Protein AF-A0A956LJV9-F1 (afdb_monomer_lite)

Sequence (371 aa):
DGGLRGQRRGVKTRIITRSARDGRRRSVRDGMLFSHQVVEAGTQFVGSIRELPEGSGTRLSEGLAAPLSFGRGRSNGWGRAEVRVESLPTPPSVVARGDVFEAALATFLQRVGLSQRLRFDRVVALTVLSPLLPEPAGTGDSENADVETIINALGGEARLITKVRRFGVESAWDQRHGVLDRQQSVVGGSVYVFELARPWRDCEAQLVAIERTGIGVGRCRGHGRALFFDTAFTRLEAEEMTKKRDGEQTQRLVVAAERVMNRAFGNGDPPLNRGKLSKSQMSQLIGVCQEATCHEEIVNYLRYQAGRNDPAWTLPMSEAVYSEIEGIFKKEEVGRDDHEARLDRWRRYATFLTRAFTYHDAVRRDSERRR

Radius of gyration: 31.68 Å; chains: 1; bounding box: 75×53×92 Å

Secondary structure (DSSP, 8-state):
---SS---PPPPEEEEEEEEE-TTTSSEEEEEEEEEEEEPTT--------SPPTTHHHHHHHHHHS-EE-SS-GGGTTTEE-----PPPPPPPHHHHHHHHHHHHHHHHHHTT-TTS--GGGEEEEEESS-BBPPPPTTS-GGGHHHHHHHHHTTS-EEEEEEE--EEEEEEEETTTTEEEEEEEEPTT-EEEEEESS-GGGGHHHHHHHHHH-SSBTGGGTTT-EEES-HHHHHHHHHHHHHHHHHHHHHHHHHHHHHHHHHHTT-SSSPP--TT--HHHHHHHHHHHHH-SSHHHHHHHHHHHHTSSS-SS-HHHHHHHHHHHHHHHHHTT--TT-HHHHHHHHHHHHHHHHHHHHHHHHHHHHHHH--

pLDDT: mean 89.9, std 10.29, range [33.03, 98.31]

Structure (mmCIF, N/CA/C/O backbone):
data_AF-A0A956LJV9-F1
#
_entry.id   AF-A0A956LJV9-F1
#
loop_
_atom_site.group_PDB
_atom_site.id
_atom_site.type_symbol
_atom_site.label_atom_id
_atom_site.label_alt_id
_atom_site.label_comp_id
_atom_site.label_asym_id
_atom_site.label_entity_id
_atom_site.label_seq_id
_atom_site.pdbx_PDB_ins_code
_atom_site.Cartn_x
_atom_site.Cartn_y
_atom_site.Cartn_z
_atom_site.occupancy
_atom_site.B_iso_or_equiv
_atom_site.auth_seq_id
_atom_site.auth_comp_id
_atom_site.auth_asym_id
_atom_site.auth_atom_id
_atom_site.pdbx_PDB_model_num
ATOM 1 N N . ASP A 1 1 ? 6.636 -11.501 3.173 1.00 33.03 1 ASP A N 1
ATOM 2 C CA . ASP A 1 1 ? 5.851 -11.683 1.931 1.00 33.03 1 ASP A CA 1
ATOM 3 C C . ASP A 1 1 ? 5.658 -10.381 1.169 1.00 33.03 1 ASP A C 1
ATOM 5 O O . ASP A 1 1 ? 4.595 -9.768 1.196 1.00 33.03 1 ASP A O 1
ATOM 9 N N . GLY A 1 2 ? 6.725 -9.918 0.513 1.00 38.00 2 GLY A N 1
ATOM 10 C CA . GLY A 1 2 ? 6.662 -8.771 -0.388 1.00 38.00 2 GLY A CA 1
ATOM 11 C C . GLY A 1 2 ? 6.150 -9.229 -1.747 1.00 38.00 2 GLY A C 1
ATOM 12 O O . GLY A 1 2 ? 6.905 -9.820 -2.511 1.00 38.00 2 GLY A O 1
ATOM 13 N N . GLY A 1 3 ? 4.871 -8.989 -2.040 1.00 46.59 3 GLY A N 1
ATOM 14 C CA . GLY A 1 3 ? 4.356 -9.133 -3.402 1.00 46.59 3 GLY A CA 1
ATOM 15 C C . GLY A 1 3 ? 5.087 -8.201 -4.379 1.00 46.59 3 GLY A C 1
ATOM 16 O O . GLY A 1 3 ? 5.906 -7.377 -3.977 1.00 46.59 3 GLY A O 1
ATOM 17 N N . LEU A 1 4 ? 4.750 -8.278 -5.672 1.00 49.19 4 LEU A N 1
ATOM 18 C CA . LEU A 1 4 ? 5.333 -7.451 -6.751 1.00 49.19 4 LEU A CA 1
ATOM 19 C C . LEU A 1 4 ? 5.340 -5.936 -6.462 1.00 49.19 4 LEU A C 1
ATOM 21 O O . LEU A 1 4 ? 6.118 -5.190 -7.051 1.00 49.19 4 LEU A O 1
ATOM 25 N N . ARG A 1 5 ? 4.503 -5.484 -5.525 1.00 55.84 5 ARG A N 1
ATOM 26 C CA . ARG A 1 5 ? 4.628 -4.196 -4.848 1.00 55.84 5 ARG A CA 1
ATOM 27 C C . ARG A 1 5 ? 5.345 -4.407 -3.515 1.00 55.84 5 ARG A C 1
ATOM 29 O O . ARG A 1 5 ? 4.698 -4.616 -2.489 1.00 55.84 5 ARG A O 1
ATOM 36 N N . GLY A 1 6 ? 6.676 -4.348 -3.521 1.00 51.91 6 GLY A N 1
ATOM 37 C CA . GLY A 1 6 ? 7.433 -4.199 -2.277 1.00 51.91 6 G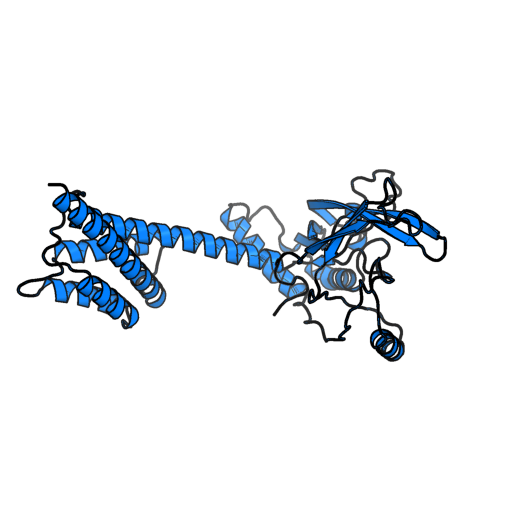LY A CA 1
ATOM 38 C C . GLY A 1 6 ? 6.876 -3.022 -1.463 1.00 51.91 6 GLY A C 1
ATOM 39 O O . GLY A 1 6 ? 6.290 -2.098 -2.036 1.00 51.91 6 GLY A O 1
ATOM 40 N N . GLN A 1 7 ? 7.017 -3.062 -0.131 1.00 51.22 7 GLN A N 1
ATOM 41 C CA . GLN A 1 7 ? 6.640 -1.947 0.749 1.00 51.22 7 GLN A CA 1
ATOM 42 C C . GLN A 1 7 ? 7.055 -0.617 0.105 1.00 51.22 7 GLN A C 1
ATOM 44 O O . GLN A 1 7 ? 8.182 -0.521 -0.381 1.00 51.22 7 GLN A O 1
ATOM 49 N N . ARG A 1 8 ? 6.169 0.393 0.115 1.00 53.75 8 ARG A N 1
ATOM 50 C CA . ARG A 1 8 ? 6.401 1.769 -0.380 1.00 53.75 8 ARG A CA 1
ATOM 51 C C . ARG A 1 8 ? 7.503 2.505 0.413 1.00 53.75 8 ARG A C 1
ATOM 53 O O . ARG A 1 8 ? 7.331 3.647 0.826 1.00 53.75 8 ARG A O 1
ATOM 60 N N . ARG A 1 9 ? 8.636 1.866 0.687 1.00 60.00 9 ARG A N 1
ATOM 61 C CA . ARG A 1 9 ? 9.850 2.541 1.119 1.00 60.00 9 ARG A CA 1
ATOM 62 C C . ARG A 1 9 ? 10.377 3.259 -0.112 1.00 60.00 9 ARG A C 1
ATOM 64 O O . ARG A 1 9 ? 10.590 2.628 -1.145 1.00 60.00 9 ARG A O 1
ATOM 71 N N . GLY A 1 10 ? 10.522 4.578 -0.016 1.00 73.38 10 GLY A N 1
ATOM 72 C CA . GLY A 1 10 ? 11.127 5.362 -1.085 1.00 73.38 10 GLY A CA 1
ATOM 73 C C . GLY A 1 10 ? 12.445 4.720 -1.517 1.00 73.38 10 GLY A C 1
ATOM 74 O O . GLY A 1 10 ? 13.227 4.272 -0.673 1.00 73.38 10 GLY A O 1
ATOM 75 N N . VAL A 1 11 ? 12.669 4.637 -2.828 1.00 86.31 11 VAL A N 1
ATOM 76 C CA . VAL A 1 11 ? 13.951 4.182 -3.366 1.00 86.31 11 VAL A CA 1
ATOM 77 C C . VAL A 1 11 ? 15.012 5.155 -2.872 1.00 86.31 11 VAL A C 1
ATOM 79 O O . VAL A 1 11 ? 14.903 6.359 -3.108 1.00 86.31 11 VAL A O 1
ATOM 82 N N . LYS A 1 12 ? 16.015 4.652 -2.150 1.00 90.50 12 LYS A N 1
ATOM 83 C CA . LYS A 1 12 ? 17.089 5.506 -1.651 1.00 90.50 12 LYS A CA 1
ATOM 84 C C . LYS A 1 12 ? 17.879 6.050 -2.831 1.00 90.50 12 LYS A C 1
ATOM 86 O O . LYS A 1 12 ? 18.310 5.301 -3.709 1.00 90.50 12 LYS A O 1
ATOM 91 N N . THR A 1 13 ? 18.071 7.362 -2.841 1.00 94.00 13 THR A N 1
ATOM 92 C CA . THR A 1 13 ? 18.834 8.050 -3.879 1.00 94.00 13 THR A CA 1
ATOM 93 C C . THR A 1 13 ? 19.829 9.012 -3.263 1.00 94.00 13 THR A C 1
ATOM 95 O O . THR A 1 13 ? 19.542 9.603 -2.225 1.00 94.00 13 THR A O 1
ATOM 98 N N . ARG A 1 14 ? 20.934 9.254 -3.965 1.00 94.38 14 ARG A N 1
ATOM 99 C CA . ARG A 1 14 ? 21.912 10.294 -3.628 1.00 94.38 14 ARG A CA 1
ATOM 100 C C . ARG A 1 14 ? 22.233 11.149 -4.845 1.00 94.38 14 ARG A C 1
ATOM 102 O O . ARG A 1 14 ? 22.164 10.669 -5.976 1.00 94.38 14 ARG A O 1
ATOM 109 N N . ILE A 1 15 ? 22.620 12.399 -4.618 1.00 96.19 15 ILE A N 1
ATOM 110 C CA . ILE A 1 15 ? 23.081 13.296 -5.681 1.00 96.19 15 ILE A CA 1
ATOM 111 C C . ILE A 1 15 ? 24.603 13.193 -5.781 1.00 96.19 15 ILE A C 1
ATOM 113 O O . ILE A 1 15 ? 25.308 13.290 -4.780 1.00 96.19 15 ILE A O 1
ATOM 117 N N . ILE A 1 16 ? 25.109 12.992 -6.995 1.00 93.94 16 ILE A N 1
ATOM 118 C CA . ILE A 1 16 ? 26.536 13.025 -7.306 1.00 93.94 16 ILE A CA 1
ATOM 119 C C . ILE A 1 16 ? 26.784 14.182 -8.266 1.00 93.94 16 ILE A C 1
ATOM 121 O O . ILE A 1 16 ? 26.324 14.150 -9.409 1.00 93.94 16 ILE A O 1
ATOM 125 N N . THR A 1 17 ? 27.560 15.160 -7.810 1.00 95.06 17 THR A N 1
ATOM 126 C CA . THR A 1 17 ? 28.011 16.294 -8.621 1.00 95.06 17 THR A CA 1
ATOM 127 C C . THR A 1 17 ? 29.405 16.020 -9.168 1.00 95.06 17 THR A C 1
ATOM 129 O O . THR A 1 17 ? 30.286 15.541 -8.452 1.00 95.06 17 THR A O 1
ATOM 132 N N . ARG A 1 18 ? 29.611 16.294 -10.454 1.00 91.88 18 ARG A N 1
ATOM 133 C CA . ARG A 1 18 ? 30.862 16.041 -11.173 1.00 91.88 18 ARG A CA 1
ATOM 134 C C . ARG A 1 18 ? 31.246 17.245 -12.004 1.00 91.88 18 ARG A C 1
ATOM 136 O O . ARG A 1 18 ? 30.378 17.905 -12.567 1.00 91.88 18 ARG A O 1
ATOM 143 N N . SER A 1 19 ? 32.547 17.471 -12.133 1.00 94.12 19 SER A N 1
ATOM 144 C CA . SER A 1 19 ? 33.099 18.487 -13.018 1.00 94.12 19 SER A CA 1
ATOM 145 C C . SER A 1 19 ? 34.125 17.899 -13.981 1.00 94.12 19 SER A C 1
ATOM 147 O O . SER A 1 19 ? 34.860 16.972 -13.630 1.00 94.12 19 SER A O 1
ATOM 149 N N . ALA A 1 20 ? 34.184 18.424 -15.207 1.00 93.75 20 ALA A N 1
ATOM 150 C CA . ALA A 1 20 ? 35.265 18.092 -16.131 1.00 93.75 20 ALA A CA 1
ATOM 151 C C . ALA A 1 20 ? 36.454 19.027 -15.886 1.00 93.75 20 ALA A C 1
ATOM 153 O O . ALA A 1 20 ? 36.313 20.250 -15.929 1.00 93.75 20 ALA A O 1
ATOM 154 N N . ARG A 1 21 ? 37.637 18.459 -15.644 1.00 94.44 21 ARG A N 1
ATOM 155 C CA . ARG A 1 21 ? 38.873 19.229 -15.465 1.00 94.44 21 ARG A CA 1
ATOM 156 C C . ARG A 1 21 ? 39.581 19.461 -16.795 1.00 94.44 21 ARG A C 1
ATOM 158 O O . ARG A 1 21 ? 39.672 18.568 -17.635 1.00 94.44 21 ARG A O 1
ATOM 165 N N . ASP A 1 22 ? 40.121 20.658 -16.968 1.00 94.62 22 ASP A N 1
ATOM 166 C CA . ASP A 1 22 ? 41.110 20.946 -17.995 1.00 94.62 22 ASP A CA 1
ATOM 167 C C . ASP A 1 22 ? 42.479 20.450 -17.513 1.00 94.62 22 ASP A C 1
ATOM 169 O O . ASP A 1 22 ? 43.067 21.003 -16.583 1.00 94.62 22 ASP A O 1
ATOM 173 N N . GLY A 1 23 ? 42.992 19.394 -18.150 1.00 92.38 23 GLY A N 1
ATOM 174 C CA . GLY A 1 23 ? 44.288 18.810 -17.807 1.00 92.38 23 GLY A CA 1
ATOM 175 C C . GLY A 1 23 ? 45.468 19.775 -17.968 1.00 92.38 23 GLY A C 1
ATOM 176 O O . GLY A 1 23 ? 46.456 19.626 -17.255 1.00 92.38 23 GLY A O 1
ATOM 177 N N . ARG A 1 24 ? 45.364 20.785 -18.847 1.00 94.31 24 ARG A N 1
ATOM 178 C CA . ARG A 1 24 ? 46.419 21.792 -19.045 1.00 94.31 24 ARG A CA 1
ATOM 179 C C . ARG A 1 24 ? 46.355 22.889 -17.989 1.00 94.31 24 ARG A C 1
ATOM 181 O O . ARG A 1 24 ? 47.378 23.251 -17.421 1.00 94.31 24 ARG A O 1
ATOM 188 N N . ARG A 1 25 ? 45.155 23.407 -17.712 1.00 93.00 25 ARG A N 1
ATOM 189 C CA . ARG A 1 25 ? 44.951 24.543 -16.791 1.00 93.00 25 ARG A CA 1
ATOM 190 C C . ARG A 1 25 ? 44.780 24.135 -15.326 1.00 93.00 25 ARG A C 1
ATOM 192 O O . ARG A 1 25 ? 44.744 25.000 -14.460 1.00 93.00 25 ARG A O 1
ATOM 199 N N . ARG A 1 26 ? 44.639 22.831 -15.044 1.00 91.50 26 ARG A N 1
ATOM 200 C CA . ARG A 1 26 ? 44.288 22.268 -13.723 1.00 91.50 26 ARG A CA 1
ATOM 201 C C . ARG A 1 26 ? 43.022 22.886 -13.099 1.00 91.50 26 ARG A C 1
ATOM 203 O O . ARG A 1 26 ? 42.799 22.751 -11.899 1.00 91.50 26 ARG A O 1
ATOM 210 N N . SER A 1 27 ? 42.168 23.511 -13.907 1.00 94.06 27 SER A N 1
ATOM 211 C CA . SER A 1 27 ? 40.910 24.139 -13.500 1.00 94.06 27 SER A CA 1
ATOM 212 C C . SER A 1 27 ? 39.702 23.336 -13.991 1.00 94.06 27 SER A C 1
ATOM 214 O O . SER A 1 27 ? 39.828 22.412 -14.798 1.00 94.06 27 SER A O 1
ATOM 216 N N . VAL A 1 28 ? 38.512 23.654 -13.481 1.00 93.19 28 VAL A N 1
ATOM 217 C CA . VAL A 1 28 ? 37.253 23.132 -14.031 1.00 93.19 28 VAL A CA 1
ATOM 218 C C . VAL A 1 28 ? 36.974 23.832 -15.362 1.00 93.19 28 VAL A C 1
ATOM 220 O O . VAL A 1 28 ? 37.160 25.043 -15.473 1.00 93.19 28 VAL A O 1
ATOM 223 N N . ARG A 1 29 ? 36.561 23.071 -16.379 1.00 93.88 29 ARG A N 1
ATOM 224 C CA . ARG A 1 29 ? 36.116 23.633 -17.658 1.00 93.88 29 ARG A CA 1
ATOM 225 C C . ARG A 1 29 ? 34.804 24.382 -17.459 1.00 93.88 29 ARG A C 1
ATOM 227 O O . ARG A 1 29 ? 33.915 23.893 -16.763 1.00 93.88 29 ARG A O 1
ATOM 234 N N . ASP A 1 30 ? 34.689 25.532 -18.106 1.00 94.12 30 ASP A N 1
ATOM 235 C CA . ASP A 1 30 ? 33.470 26.328 -18.046 1.00 94.12 30 ASP A CA 1
ATOM 236 C C . ASP A 1 30 ? 32.261 25.541 -18.586 1.00 94.12 30 ASP A C 1
ATOM 238 O O . ASP A 1 30 ? 32.395 24.740 -19.515 1.00 94.12 30 ASP A O 1
ATOM 242 N N . GLY A 1 31 ? 31.107 25.694 -17.935 1.00 93.44 31 GLY A N 1
ATOM 243 C CA . GLY A 1 31 ? 29.872 24.962 -18.247 1.00 93.44 31 GLY A CA 1
ATOM 244 C C . GLY A 1 31 ? 29.898 23.441 -18.011 1.00 93.44 31 GLY A C 1
ATOM 245 O O . GLY A 1 31 ? 28.911 22.767 -18.292 1.00 93.44 31 GLY A O 1
ATOM 246 N N . MET A 1 32 ? 30.990 22.868 -17.490 1.00 95.62 32 MET A N 1
ATOM 247 C CA . MET A 1 32 ? 31.147 21.413 -17.337 1.00 95.62 32 MET A CA 1
ATOM 248 C C . MET A 1 32 ? 30.934 20.947 -15.894 1.00 95.62 32 MET A C 1
ATOM 250 O O . MET A 1 32 ? 31.763 20.212 -15.351 1.00 95.62 32 MET A O 1
ATOM 254 N N . LEU A 1 33 ? 29.832 21.378 -15.277 1.00 95.19 33 LEU A N 1
ATOM 255 C CA . LEU A 1 33 ? 29.364 20.921 -13.968 1.00 95.19 33 LEU A CA 1
ATOM 256 C C . LEU A 1 33 ? 28.025 20.197 -14.139 1.00 95.19 33 LEU A C 1
ATOM 258 O O . LEU A 1 33 ? 27.068 20.770 -14.651 1.00 95.19 33 LEU A O 1
ATOM 262 N N . PHE A 1 34 ? 27.947 18.945 -13.692 1.00 93.62 34 PHE A N 1
ATOM 263 C CA . PHE A 1 34 ? 26.763 18.103 -13.860 1.00 93.62 34 PHE A CA 1
ATOM 264 C C . PHE A 1 34 ? 26.393 17.432 -12.544 1.00 93.62 34 PHE A C 1
ATOM 266 O O . PHE A 1 34 ? 27.264 16.924 -11.836 1.00 93.62 34 PHE A O 1
ATOM 273 N N . SER A 1 35 ? 25.098 17.370 -12.254 1.00 94.50 35 SER A N 1
ATOM 274 C CA . SER A 1 35 ? 24.557 16.662 -11.095 1.00 94.50 35 SER A CA 1
ATOM 275 C C . SER A 1 35 ? 23.687 15.505 -11.562 1.00 94.50 35 SER A C 1
ATOM 277 O O . SER A 1 35 ? 22.832 15.666 -12.430 1.00 94.50 35 SER A O 1
ATOM 279 N N . HIS A 1 36 ? 23.893 14.332 -10.971 1.00 93.50 36 HIS A N 1
ATOM 280 C CA . HIS A 1 36 ? 23.090 13.143 -11.230 1.00 93.50 36 HIS A CA 1
ATOM 281 C C . HIS A 1 36 ? 22.460 12.655 -9.931 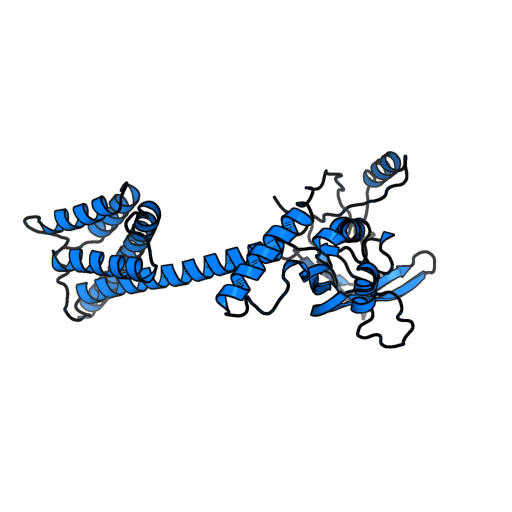1.00 93.50 36 HIS A C 1
ATOM 283 O O . HIS A 1 36 ? 23.173 12.420 -8.958 1.00 93.50 36 HIS A O 1
ATOM 289 N N . GLN A 1 37 ? 21.147 12.441 -9.927 1.00 93.56 37 GLN A N 1
ATOM 290 C CA . GLN A 1 37 ? 20.498 11.656 -8.883 1.00 93.56 37 GLN A CA 1
ATOM 291 C C . GLN A 1 37 ? 20.647 10.175 -9.239 1.00 93.56 37 GLN A C 1
ATOM 293 O O . GLN A 1 37 ? 20.213 9.740 -10.305 1.00 93.56 37 GLN A O 1
ATOM 298 N N . VAL A 1 38 ? 21.301 9.407 -8.372 1.00 94.00 38 VAL A N 1
ATOM 299 C CA . VAL A 1 38 ? 21.546 7.976 -8.575 1.00 94.00 38 VAL A CA 1
ATOM 300 C C . VAL A 1 38 ? 20.837 7.165 -7.502 1.00 94.00 38 VAL A C 1
ATOM 302 O O . VAL A 1 38 ? 20.774 7.579 -6.345 1.00 94.00 38 VAL A O 1
ATOM 305 N N . VAL A 1 39 ? 20.328 5.997 -7.886 1.00 93.38 39 VAL A N 1
ATOM 306 C CA . VAL A 1 39 ? 19.817 4.996 -6.944 1.00 93.38 39 VAL A CA 1
ATOM 307 C C . VAL A 1 39 ? 20.984 4.431 -6.133 1.00 93.38 39 VAL A C 1
ATOM 309 O O . VAL A 1 39 ? 22.052 4.152 -6.684 1.00 93.38 39 VAL A O 1
ATOM 312 N N . GLU A 1 40 ? 20.803 4.298 -4.821 1.00 92.88 40 GLU A N 1
ATOM 313 C CA . GLU A 1 40 ? 21.840 3.772 -3.934 1.00 92.88 40 GLU A CA 1
ATOM 314 C C . GLU A 1 40 ? 22.041 2.260 -4.092 1.00 92.88 40 GLU A C 1
ATOM 316 O O . GLU A 1 40 ? 21.114 1.504 -4.401 1.00 92.88 40 GLU A O 1
ATOM 321 N N . ALA A 1 41 ? 23.278 1.818 -3.845 1.00 91.50 41 ALA A N 1
ATOM 322 C CA . ALA A 1 41 ? 23.628 0.404 -3.812 1.00 91.50 41 ALA A CA 1
ATOM 323 C C . ALA A 1 41 ? 22.816 -0.343 -2.740 1.00 91.50 41 ALA A C 1
ATOM 325 O O . ALA A 1 41 ? 22.450 0.222 -1.711 1.00 91.50 41 ALA A O 1
ATOM 326 N N . GLY A 1 42 ? 22.528 -1.620 -2.996 1.00 90.31 42 GLY A N 1
ATOM 327 C CA . GLY A 1 42 ? 21.656 -2.435 -2.144 1.00 90.31 42 GLY A CA 1
ATOM 328 C C . GLY A 1 42 ? 20.160 -2.257 -2.421 1.00 90.31 42 GLY A C 1
ATOM 329 O O . GLY A 1 42 ? 19.353 -2.988 -1.854 1.00 90.31 42 GLY A O 1
ATOM 330 N N . THR A 1 43 ? 19.770 -1.339 -3.314 1.00 90.94 43 THR A N 1
ATOM 331 C CA . THR A 1 43 ? 18.391 -1.288 -3.816 1.00 90.94 43 THR A CA 1
ATOM 332 C C . THR A 1 43 ? 18.102 -2.535 -4.646 1.00 90.94 43 THR A C 1
ATOM 334 O O . THR A 1 43 ? 18.803 -2.816 -5.617 1.00 90.94 43 THR A O 1
ATOM 337 N N . GLN A 1 44 ? 17.052 -3.263 -4.276 1.00 89.75 44 GLN A N 1
ATOM 338 C CA . GLN A 1 44 ? 16.596 -4.447 -4.994 1.00 89.75 44 GLN A CA 1
ATOM 339 C C . GLN A 1 44 ? 15.503 -4.075 -5.996 1.00 89.75 44 GLN A C 1
ATOM 341 O O . GLN A 1 44 ? 14.571 -3.338 -5.672 1.00 89.75 44 GLN A O 1
ATOM 346 N N . PHE A 1 45 ? 15.613 -4.619 -7.205 1.00 87.62 45 PHE A N 1
ATOM 347 C CA . PHE A 1 45 ? 14.596 -4.525 -8.246 1.00 87.62 45 PHE A CA 1
ATOM 348 C C . PHE A 1 45 ? 14.127 -5.928 -8.597 1.00 87.62 45 PHE A C 1
ATOM 350 O O . PHE A 1 45 ? 14.942 -6.836 -8.743 1.00 87.62 45 PHE A O 1
ATOM 357 N N . VAL A 1 46 ? 12.817 -6.091 -8.748 1.00 85.94 46 VAL A N 1
ATOM 358 C CA . VAL A 1 46 ? 12.204 -7.376 -9.078 1.00 85.94 46 VAL A CA 1
ATOM 359 C C . VAL A 1 46 ? 11.524 -7.256 -10.433 1.00 85.94 46 VAL A C 1
ATOM 361 O O . VAL A 1 46 ? 10.778 -6.311 -10.690 1.00 85.94 46 VAL A O 1
ATOM 364 N N . GLY A 1 47 ? 11.791 -8.222 -11.306 1.00 85.81 47 GLY A N 1
ATOM 365 C CA . GLY A 1 47 ? 11.222 -8.310 -12.643 1.00 85.81 47 GLY A CA 1
ATOM 366 C C . GLY A 1 47 ? 10.887 -9.753 -12.994 1.00 85.81 47 GLY A C 1
ATOM 367 O O . GLY A 1 47 ? 11.270 -10.684 -12.294 1.00 85.81 47 GLY A O 1
ATOM 368 N N . SER A 1 48 ? 10.151 -9.940 -14.083 1.00 86.19 48 SER A N 1
ATOM 369 C CA . SER A 1 48 ? 9.824 -11.267 -14.604 1.00 86.19 48 SER A CA 1
ATOM 370 C C . SER A 1 48 ? 9.981 -11.265 -16.111 1.00 86.19 48 SER A C 1
ATOM 372 O O . SER A 1 48 ? 9.469 -10.353 -16.763 1.00 86.19 48 SER A O 1
ATOM 374 N N . ILE A 1 49 ? 10.607 -12.304 -16.650 1.00 87.00 49 ILE A N 1
ATOM 375 C CA . ILE A 1 49 ? 10.609 -12.592 -18.082 1.00 87.00 49 ILE A CA 1
ATOM 376 C C . ILE A 1 49 ? 9.613 -13.729 -18.294 1.00 87.00 49 ILE A C 1
ATOM 378 O O . ILE A 1 49 ? 9.623 -14.713 -17.557 1.00 87.00 49 ILE A O 1
ATOM 382 N N . ARG A 1 50 ? 8.698 -13.550 -19.240 1.00 83.19 50 ARG A N 1
ATOM 383 C CA . ARG A 1 50 ? 7.608 -14.488 -19.526 1.00 83.19 50 ARG A CA 1
ATOM 384 C C . ARG A 1 50 ? 7.676 -14.895 -20.989 1.00 83.19 50 ARG A C 1
ATOM 386 O O . ARG A 1 50 ? 8.342 -14.220 -21.768 1.00 83.19 50 ARG A O 1
ATOM 393 N N . GLU A 1 51 ? 6.975 -15.975 -21.328 1.00 83.38 51 GLU A N 1
ATOM 394 C CA . GLU A 1 51 ? 6.832 -16.443 -22.716 1.00 83.38 51 GLU A CA 1
ATOM 395 C C . GLU A 1 51 ? 8.191 -16.683 -23.391 1.00 83.38 51 GLU A C 1
ATOM 397 O O . GLU A 1 51 ? 8.415 -16.328 -24.546 1.00 83.38 51 GLU A O 1
ATOM 402 N N . LEU A 1 52 ? 9.125 -17.278 -22.641 1.00 85.12 52 LEU A N 1
ATOM 403 C CA . LEU A 1 52 ? 10.409 -17.679 -23.197 1.00 85.12 52 LEU A CA 1
ATOM 404 C C . LEU A 1 52 ? 10.185 -18.757 -24.263 1.00 85.12 52 LEU A C 1
ATOM 406 O O . LEU A 1 52 ? 9.510 -19.746 -23.966 1.00 85.12 52 LEU A O 1
ATOM 410 N N . PRO A 1 53 ? 10.767 -18.607 -25.467 1.00 89.12 53 PRO A N 1
ATOM 411 C CA . PRO A 1 53 ? 10.752 -19.676 -26.449 1.00 89.12 53 PRO A CA 1
ATOM 412 C C . PRO A 1 53 ? 11.376 -20.941 -25.861 1.00 89.12 53 PRO A C 1
ATOM 414 O O . PRO A 1 53 ? 12.304 -20.869 -25.044 1.00 89.12 53 PRO A O 1
ATOM 417 N N . GLU A 1 54 ? 10.890 -22.097 -26.302 1.00 88.25 54 GLU A N 1
ATOM 418 C CA . GLU A 1 54 ? 11.401 -23.389 -25.859 1.00 88.25 54 GLU A CA 1
ATOM 419 C C . GLU A 1 54 ? 12.932 -23.461 -26.018 1.00 88.25 54 GLU A C 1
ATOM 421 O O . GLU A 1 54 ? 13.506 -22.954 -26.983 1.00 88.25 54 GLU A O 1
ATOM 426 N N . GLY A 1 55 ? 13.619 -23.996 -25.005 1.00 86.31 55 GLY A N 1
ATOM 427 C CA . GLY A 1 55 ? 15.084 -24.077 -24.979 1.00 86.31 55 GLY A CA 1
ATOM 428 C C . GLY A 1 55 ? 15.830 -22.757 -24.714 1.00 86.31 55 GLY A C 1
ATOM 429 O O . GLY A 1 55 ? 17.049 -22.775 -24.545 1.00 86.31 55 GLY A O 1
ATOM 430 N N . SER A 1 56 ? 15.147 -21.608 -24.607 1.00 90.44 56 SER A N 1
ATOM 431 C CA . SER A 1 56 ? 15.808 -20.313 -24.336 1.00 90.44 56 SER A CA 1
ATOM 432 C C . SER A 1 56 ? 16.203 -20.113 -22.869 1.00 90.44 56 SER A C 1
ATOM 434 O O . SER A 1 56 ? 17.008 -19.232 -22.569 1.00 90.44 56 SER A O 1
ATOM 436 N N . GLY A 1 57 ? 15.664 -20.926 -21.952 1.00 86.38 57 GLY A N 1
ATOM 437 C CA . GLY A 1 57 ? 15.907 -20.806 -20.510 1.00 86.38 57 GLY A CA 1
ATOM 438 C C . GLY A 1 57 ? 17.383 -20.938 -20.130 1.00 86.38 57 GLY A C 1
ATOM 439 O O . GLY A 1 57 ? 17.899 -20.092 -19.402 1.00 86.38 57 GLY A O 1
ATOM 440 N N . THR A 1 58 ? 18.084 -21.934 -20.679 1.00 86.50 58 THR A N 1
ATOM 441 C CA . THR A 1 58 ? 19.514 -22.158 -20.404 1.00 86.50 58 THR A CA 1
ATOM 442 C C . THR A 1 58 ? 20.362 -20.973 -20.859 1.00 86.50 58 THR A C 1
ATOM 444 O O . THR A 1 58 ? 21.120 -20.421 -20.067 1.00 86.50 58 THR A O 1
ATOM 447 N N . ARG A 1 59 ? 20.159 -20.499 -22.097 1.00 89.19 59 ARG A N 1
ATOM 448 C CA . ARG A 1 59 ? 20.892 -19.342 -22.643 1.00 89.19 59 ARG A CA 1
ATOM 449 C C . ARG A 1 59 ? 20.612 -18.060 -21.867 1.00 89.19 59 ARG A C 1
ATOM 451 O O . ARG A 1 59 ? 21.512 -17.252 -21.657 1.00 89.19 59 ARG A O 1
ATOM 458 N N . LEU A 1 60 ? 19.364 -17.862 -21.442 1.00 89.62 60 LEU A N 1
ATOM 459 C CA . LEU A 1 60 ? 19.016 -16.736 -20.587 1.00 89.62 60 LEU A CA 1
ATOM 460 C C . LEU A 1 60 ? 19.754 -16.830 -19.251 1.00 89.62 60 LEU A C 1
ATOM 462 O O . LEU A 1 60 ? 20.348 -15.847 -18.827 1.00 89.62 60 LEU A O 1
ATOM 466 N N . SER A 1 61 ? 19.752 -18.001 -18.615 1.00 87.62 61 SER A N 1
ATOM 467 C CA . SER A 1 61 ? 20.455 -18.224 -17.350 1.00 87.62 61 SER A CA 1
ATOM 468 C C . SER A 1 61 ? 21.954 -17.938 -17.472 1.00 87.62 61 SER A C 1
ATOM 470 O O . SER A 1 61 ? 22.513 -17.250 -16.622 1.00 87.62 61 SER A O 1
ATOM 472 N N . GLU A 1 62 ? 22.596 -18.402 -18.546 1.00 89.19 62 GLU A N 1
ATOM 473 C CA . GLU A 1 62 ? 24.005 -18.111 -18.845 1.00 89.19 62 GLU A CA 1
ATOM 474 C C . GLU A 1 62 ? 24.250 -16.606 -19.024 1.00 89.19 62 GLU A C 1
ATOM 476 O O . GLU A 1 62 ? 25.175 -16.046 -18.435 1.00 89.19 62 GLU A O 1
ATOM 481 N N . GLY A 1 63 ? 23.390 -15.922 -19.785 1.00 90.31 63 GLY A N 1
ATOM 482 C CA . GLY A 1 63 ? 23.489 -14.477 -19.997 1.00 90.31 63 GLY A CA 1
ATOM 483 C C . GLY A 1 63 ? 23.275 -13.658 -18.720 1.00 90.31 63 GLY A C 1
ATOM 484 O O . GLY A 1 63 ? 23.935 -12.638 -18.528 1.00 90.31 63 GLY A O 1
ATOM 485 N N . LEU A 1 64 ? 22.381 -14.105 -17.832 1.00 90.69 64 LEU A N 1
ATOM 486 C CA . LEU A 1 64 ? 22.120 -13.456 -16.544 1.00 90.69 64 LEU A CA 1
ATOM 487 C C . LEU A 1 64 ? 23.236 -13.692 -15.515 1.00 90.69 64 LEU A C 1
ATOM 489 O O . LEU A 1 64 ? 23.383 -12.876 -14.608 1.00 90.69 64 LEU A O 1
ATOM 493 N N . ALA A 1 65 ? 24.033 -14.753 -15.665 1.00 89.06 65 ALA A N 1
ATOM 494 C CA . ALA A 1 65 ? 25.203 -15.015 -14.825 1.00 89.06 65 ALA A CA 1
ATOM 495 C C . ALA A 1 65 ? 26.417 -14.129 -15.176 1.00 89.06 65 ALA A C 1
ATOM 497 O O . ALA A 1 65 ? 27.352 -14.012 -14.382 1.00 89.06 65 ALA A O 1
ATOM 498 N N . ALA A 1 66 ? 26.421 -13.494 -16.352 1.00 89.25 66 ALA A N 1
ATOM 499 C CA . ALA A 1 66 ? 27.484 -12.579 -16.750 1.00 89.25 66 ALA A CA 1
ATOM 500 C C . ALA A 1 66 ? 27.438 -11.257 -15.949 1.00 89.25 66 ALA A C 1
ATOM 502 O O . ALA A 1 66 ? 26.379 -10.851 -15.468 1.00 89.25 66 ALA A O 1
ATOM 503 N N . PRO A 1 67 ? 28.557 -10.512 -15.837 1.00 87.81 67 PRO A N 1
ATOM 504 C CA . PRO A 1 67 ? 28.553 -9.180 -15.235 1.00 87.81 67 PRO A CA 1
ATOM 505 C C . PRO A 1 67 ? 27.679 -8.193 -16.029 1.00 87.81 67 PRO A C 1
ATOM 507 O O . PRO A 1 67 ? 28.111 -7.603 -17.021 1.00 87.81 67 PRO A O 1
ATOM 510 N N . LEU A 1 68 ? 26.440 -7.984 -15.581 1.00 89.62 68 LEU A N 1
ATOM 511 C CA . LEU A 1 68 ? 25.498 -7.065 -16.214 1.00 89.62 68 LEU A CA 1
ATOM 512 C C . LEU A 1 68 ? 25.622 -5.644 -15.648 1.00 89.62 68 LEU A C 1
ATOM 514 O O . LEU A 1 68 ? 25.952 -5.413 -14.483 1.00 89.62 68 LEU A O 1
ATOM 518 N N . SER A 1 69 ? 25.372 -4.657 -16.509 1.00 90.44 69 SER A N 1
ATOM 519 C CA . SER A 1 69 ? 25.338 -3.240 -16.139 1.00 90.44 69 SER A CA 1
ATOM 520 C C . SER A 1 69 ? 24.098 -2.564 -16.716 1.00 90.44 69 SER A C 1
ATOM 522 O O . SER A 1 69 ? 23.905 -2.517 -17.933 1.00 90.44 69 SER A O 1
ATOM 524 N N . PHE A 1 70 ? 23.279 -1.991 -15.843 1.00 90.12 70 PHE A N 1
ATOM 525 C CA . PHE A 1 70 ? 21.999 -1.373 -16.170 1.00 90.12 70 PHE A CA 1
ATOM 526 C C . PHE A 1 70 ? 22.100 0.159 -16.172 1.00 90.12 70 PHE A C 1
ATOM 528 O O . PHE A 1 70 ? 22.840 0.756 -15.396 1.00 90.12 70 PHE A O 1
ATOM 535 N N . GLY A 1 71 ? 21.351 0.822 -17.053 1.00 89.81 71 GLY A N 1
ATOM 536 C CA . GLY A 1 71 ? 21.327 2.287 -17.119 1.00 89.81 71 GLY A CA 1
ATOM 537 C C . GLY A 1 71 ? 22.605 2.938 -17.679 1.00 89.81 71 GLY A C 1
ATOM 538 O O . GLY A 1 71 ? 23.355 2.335 -18.455 1.00 89.81 71 GLY A O 1
ATOM 539 N N . ARG A 1 72 ? 22.803 4.219 -17.327 1.00 87.31 72 ARG A N 1
ATOM 540 C CA . ARG A 1 72 ? 23.866 5.112 -17.835 1.00 87.31 72 ARG A CA 1
ATOM 541 C C . ARG A 1 72 ? 25.055 5.212 -16.868 1.00 87.31 72 ARG A C 1
ATOM 543 O O . ARG A 1 72 ? 24.950 4.875 -15.696 1.00 87.31 72 ARG A O 1
ATOM 550 N N . GLY A 1 73 ? 26.186 5.734 -17.357 1.00 85.88 73 GLY A N 1
ATOM 551 C CA . GLY A 1 73 ? 27.372 6.003 -16.529 1.00 85.88 73 GLY A CA 1
ATOM 552 C C . GLY A 1 73 ? 28.253 4.780 -16.254 1.00 85.88 73 GLY A C 1
ATOM 553 O O . GLY A 1 73 ? 29.021 4.789 -15.295 1.00 85.88 73 GLY A O 1
ATOM 554 N N . ARG A 1 74 ? 28.173 3.746 -17.102 1.00 86.62 74 ARG A N 1
ATOM 555 C CA . ARG A 1 74 ? 28.889 2.465 -16.944 1.00 86.62 74 ARG A CA 1
ATOM 556 C C . ARG A 1 74 ? 30.410 2.614 -16.852 1.00 86.62 74 ARG A C 1
ATOM 558 O O . ARG A 1 74 ? 31.044 1.905 -16.079 1.00 86.62 74 ARG A O 1
ATOM 565 N N . SER A 1 75 ? 30.988 3.581 -17.569 1.00 85.88 75 SER A N 1
ATOM 566 C CA . SER A 1 75 ? 32.421 3.915 -17.493 1.00 85.88 75 SER A CA 1
ATOM 567 C C . SER A 1 75 ? 32.868 4.368 -16.100 1.00 85.88 75 SER A C 1
ATOM 569 O O . SER A 1 75 ? 34.048 4.310 -15.781 1.00 85.88 75 SER A O 1
ATOM 571 N N . ASN A 1 76 ? 31.925 4.773 -15.247 1.00 84.12 76 ASN A N 1
ATOM 572 C CA . ASN A 1 76 ? 32.164 5.167 -13.862 1.00 84.12 76 ASN A CA 1
ATOM 573 C C . ASN A 1 76 ? 31.832 4.054 -12.858 1.00 84.12 76 ASN A C 1
ATOM 575 O O . ASN A 1 76 ? 31.678 4.330 -11.668 1.00 84.12 76 ASN A O 1
ATOM 579 N N . GLY A 1 77 ? 31.635 2.824 -13.340 1.00 87.50 77 GLY A N 1
ATOM 580 C CA . GLY A 1 77 ? 31.237 1.677 -12.527 1.00 87.50 77 GLY A CA 1
ATOM 581 C C . GLY A 1 77 ? 29.773 1.688 -12.078 1.00 87.50 77 GLY A C 1
ATOM 582 O O . GLY A 1 77 ? 29.390 0.845 -11.272 1.00 87.50 77 GLY A O 1
ATOM 583 N N . TRP A 1 78 ? 28.943 2.618 -12.568 1.00 90.38 78 TRP A N 1
ATOM 584 C CA . TRP A 1 78 ? 27.517 2.653 -12.230 1.00 90.38 78 TRP A CA 1
ATOM 585 C C . TRP A 1 78 ? 26.738 1.552 -12.944 1.00 90.38 78 TRP A C 1
ATOM 587 O O . TRP A 1 78 ? 27.090 1.138 -14.049 1.00 90.38 78 TRP A O 1
ATOM 597 N N . GLY A 1 79 ? 25.648 1.116 -12.312 1.00 90.31 79 GLY A N 1
ATOM 598 C CA . GLY A 1 79 ? 24.698 0.189 -12.918 1.00 90.31 79 GLY A CA 1
ATOM 599 C C . GLY A 1 79 ? 25.055 -1.286 -12.794 1.00 90.31 79 GLY A C 1
ATOM 600 O O . GLY A 1 79 ? 24.252 -2.115 -13.211 1.00 90.31 79 GLY A O 1
ATOM 601 N N . ARG A 1 80 ? 26.219 -1.632 -12.229 1.00 92.94 80 ARG A N 1
ATOM 602 C CA . ARG A 1 80 ? 26.548 -3.027 -11.910 1.00 92.94 80 ARG A CA 1
ATOM 603 C C . ARG A 1 80 ? 25.516 -3.577 -10.933 1.00 92.94 80 ARG A C 1
ATOM 605 O O . ARG A 1 80 ? 25.256 -2.946 -9.909 1.00 92.94 80 ARG A O 1
ATOM 612 N N . ALA A 1 81 ? 24.954 -4.735 -11.248 1.00 91.62 81 ALA A N 1
ATOM 613 C CA . ALA A 1 81 ? 23.997 -5.403 -10.383 1.00 91.62 81 ALA A CA 1
ATOM 614 C C . ALA A 1 81 ? 24.271 -6.903 -10.345 1.00 91.62 81 ALA A C 1
ATOM 616 O O . ALA A 1 81 ? 24.696 -7.495 -11.336 1.00 91.62 81 ALA A O 1
ATOM 617 N N . GLU A 1 82 ? 24.009 -7.493 -9.186 1.00 91.69 82 GLU A N 1
ATOM 618 C CA . GLU A 1 82 ? 23.889 -8.936 -9.033 1.00 91.69 82 GLU A CA 1
ATOM 619 C C . GLU A 1 82 ? 22.484 -9.340 -9.482 1.00 91.69 82 GLU A C 1
ATOM 621 O O . GLU A 1 82 ? 21.498 -8.740 -9.045 1.00 91.69 82 GLU A O 1
ATOM 626 N N . VAL A 1 83 ? 22.388 -10.331 -10.367 1.00 92.00 83 VAL A N 1
ATOM 627 C CA . VAL A 1 83 ? 21.102 -10.866 -10.814 1.00 92.00 83 VAL A CA 1
ATOM 628 C C . VAL A 1 83 ? 20.888 -12.226 -10.176 1.00 92.00 83 VAL A C 1
ATOM 630 O O . VAL A 1 83 ? 21.716 -13.123 -10.307 1.00 92.00 83 VAL A O 1
ATOM 633 N N . ARG A 1 84 ? 19.749 -12.372 -9.499 1.00 89.56 84 ARG A N 1
ATOM 634 C CA . ARG A 1 84 ? 19.282 -13.640 -8.945 1.00 89.56 84 ARG A CA 1
ATOM 635 C C . ARG A 1 84 ? 18.011 -14.051 -9.662 1.00 89.56 84 ARG A C 1
ATOM 637 O O . ARG A 1 84 ? 17.115 -13.231 -9.862 1.00 89.56 84 ARG A O 1
ATOM 644 N N . VAL A 1 85 ? 17.957 -15.315 -10.062 1.00 87.19 85 VAL A N 1
ATOM 645 C CA . VAL A 1 85 ? 16.757 -15.918 -10.635 1.00 87.19 85 VAL A CA 1
ATOM 646 C C . VAL A 1 85 ? 16.031 -16.625 -9.504 1.00 87.19 85 VAL A C 1
ATOM 648 O O . VAL A 1 85 ? 16.530 -17.598 -8.948 1.00 87.19 85 VAL A O 1
ATOM 651 N N . GLU A 1 86 ? 14.864 -16.105 -9.150 1.00 85.31 86 GLU A N 1
ATOM 652 C CA . GLU A 1 86 ? 14.043 -16.622 -8.063 1.00 85.31 86 GLU A CA 1
ATOM 653 C C . GLU A 1 86 ? 12.648 -16.960 -8.588 1.00 85.31 86 GLU A C 1
ATOM 655 O O . GLU A 1 86 ? 12.144 -16.338 -9.529 1.00 85.31 86 GLU A O 1
ATOM 660 N N . SER A 1 87 ? 12.009 -17.949 -7.963 1.00 80.44 87 SER A N 1
ATOM 661 C CA . SER A 1 87 ? 10.589 -18.195 -8.198 1.00 80.44 87 SER A CA 1
ATOM 662 C C . SER A 1 87 ? 9.796 -17.063 -7.561 1.00 80.44 87 SER A C 1
ATOM 664 O O . SER A 1 87 ? 9.834 -16.874 -6.346 1.00 80.44 87 SER A O 1
ATOM 666 N N . LEU A 1 88 ? 9.083 -16.293 -8.381 1.00 76.62 88 LEU A N 1
ATOM 667 C CA . LEU A 1 88 ? 8.221 -15.244 -7.859 1.00 76.62 88 LEU A CA 1
ATOM 668 C C . LEU A 1 88 ? 7.003 -15.865 -7.170 1.00 76.62 88 LEU A C 1
ATOM 670 O O . LEU A 1 88 ? 6.431 -16.821 -7.704 1.00 76.62 88 LEU A O 1
ATOM 674 N N . PRO A 1 89 ? 6.555 -15.301 -6.034 1.00 78.12 89 PRO A N 1
ATOM 675 C CA . PRO A 1 89 ? 5.281 -15.674 -5.449 1.00 78.12 89 PRO A CA 1
ATOM 676 C C . PRO A 1 89 ? 4.186 -15.542 -6.505 1.00 78.12 89 PRO A C 1
ATOM 678 O O . PRO A 1 89 ? 4.025 -14.481 -7.119 1.00 78.12 89 PRO A O 1
ATOM 681 N N . THR A 1 90 ? 3.444 -16.624 -6.724 1.00 80.94 90 THR A N 1
ATOM 682 C CA . THR A 1 90 ? 2.283 -16.571 -7.609 1.00 80.94 90 THR A CA 1
ATOM 683 C C . THR A 1 90 ? 1.217 -15.742 -6.895 1.00 80.94 90 THR A C 1
ATOM 685 O O . THR A 1 90 ? 0.872 -16.069 -5.756 1.00 80.94 90 THR A O 1
ATOM 688 N N . PRO A 1 91 ? 0.733 -14.636 -7.489 1.00 82.94 91 PRO A N 1
ATOM 689 C CA . PRO A 1 91 ? -0.357 -13.885 -6.883 1.00 82.94 91 PRO A CA 1
ATOM 690 C C . PRO A 1 91 ? -1.596 -14.787 -6.762 1.00 82.94 91 PRO A C 1
ATOM 692 O O . PRO A 1 91 ? -1.737 -15.722 -7.556 1.00 82.94 91 PRO A O 1
ATOM 695 N N . PRO A 1 92 ? -2.520 -14.511 -5.823 1.00 91.06 92 PRO A N 1
ATOM 696 C CA . PRO A 1 92 ? -3.799 -15.212 -5.798 1.00 91.06 92 PRO A CA 1
ATOM 697 C C . PRO A 1 92 ? -4.490 -15.124 -7.165 1.00 91.06 92 PRO A C 1
ATOM 699 O O . PRO A 1 92 ? -4.294 -14.149 -7.908 1.00 91.06 92 PRO A O 1
ATOM 702 N N . SER A 1 93 ? -5.293 -16.135 -7.502 1.00 95.00 93 SER A N 1
ATOM 703 C CA . SER A 1 93 ? -6.012 -16.177 -8.779 1.00 95.00 93 SER A CA 1
ATOM 704 C C . SER A 1 93 ? -6.844 -14.908 -8.995 1.00 95.00 93 SER A C 1
ATOM 706 O O . SER A 1 93 ? -7.206 -14.210 -8.042 1.00 95.00 93 SER A O 1
ATOM 708 N N . VAL A 1 94 ? -7.137 -14.588 -10.260 1.00 95.88 94 VAL A N 1
ATOM 709 C CA . VAL A 1 94 ? -8.013 -13.452 -10.594 1.00 95.88 94 VAL A CA 1
ATOM 710 C C . VAL A 1 94 ? -9.361 -13.606 -9.886 1.00 95.88 94 VAL A C 1
ATOM 712 O O . VAL A 1 94 ? -9.847 -12.624 -9.339 1.00 95.88 94 VAL A O 1
ATOM 715 N N . VAL A 1 95 ? -9.891 -14.833 -9.796 1.00 96.81 95 VAL A N 1
ATOM 716 C CA . VAL A 1 95 ? -11.132 -15.136 -9.064 1.00 96.81 95 VAL A CA 1
ATOM 717 C C . VAL A 1 95 ? -11.016 -14.788 -7.587 1.00 96.81 95 VAL A C 1
ATOM 719 O O . VAL A 1 95 ? -11.790 -13.976 -7.100 1.00 96.81 95 VAL A O 1
ATOM 722 N N . ALA A 1 96 ? -9.998 -15.307 -6.893 1.00 94.69 96 ALA A N 1
ATOM 723 C CA . ALA A 1 96 ? -9.829 -15.057 -5.462 1.00 94.69 96 ALA A CA 1
ATOM 724 C C . ALA A 1 96 ? -9.664 -13.561 -5.150 1.00 94.69 96 ALA A C 1
ATOM 726 O O . ALA A 1 96 ? -10.188 -13.060 -4.156 1.00 94.69 96 ALA A O 1
ATOM 727 N N . ARG A 1 97 ? -8.946 -12.820 -6.004 1.00 95.00 97 ARG A N 1
ATOM 728 C CA . ARG A 1 97 ? -8.825 -11.362 -5.861 1.00 95.00 97 ARG A CA 1
ATOM 729 C C . ARG A 1 97 ? -10.134 -10.639 -6.177 1.00 95.00 97 ARG A C 1
ATOM 731 O O . ARG A 1 97 ? -10.472 -9.691 -5.472 1.00 95.00 97 ARG A O 1
ATOM 738 N N . GLY A 1 98 ? -10.854 -11.087 -7.203 1.00 95.19 98 GLY A N 1
ATOM 739 C CA . GLY A 1 98 ? -12.164 -10.570 -7.590 1.00 95.19 98 GLY A CA 1
ATOM 740 C C . GLY A 1 98 ? -13.203 -10.738 -6.489 1.00 95.19 98 GLY A C 1
ATOM 741 O O . GLY A 1 98 ? -13.879 -9.771 -6.163 1.00 95.19 98 GLY A O 1
ATOM 742 N N . ASP A 1 99 ? -13.250 -11.899 -5.833 1.00 93.62 99 ASP A N 1
ATOM 743 C CA . ASP A 1 99 ? -14.142 -12.164 -4.698 1.00 93.62 99 ASP A CA 1
ATOM 744 C C . ASP A 1 99 ? -13.869 -11.205 -3.528 1.00 93.62 99 ASP A C 1
ATOM 746 O O . ASP A 1 99 ? -14.791 -10.606 -2.971 1.00 93.62 99 ASP A O 1
ATOM 750 N N . VAL A 1 100 ? -12.590 -10.999 -3.183 1.00 91.75 100 VAL A N 1
ATOM 751 C CA . VAL A 1 100 ? -12.186 -10.044 -2.135 1.00 91.75 100 VAL A CA 1
ATOM 752 C C . VAL A 1 100 ? -12.579 -8.614 -2.508 1.00 91.75 100 VAL A C 1
ATOM 754 O O . VAL A 1 100 ? -13.063 -7.865 -1.659 1.00 91.75 100 VAL A O 1
ATOM 757 N N . PHE A 1 101 ? -12.372 -8.222 -3.767 1.00 92.19 101 PHE A N 1
ATOM 758 C CA . PHE A 1 101 ? -12.754 -6.902 -4.261 1.00 92.19 101 PHE A CA 1
ATOM 759 C C . PHE A 1 101 ? -14.273 -6.699 -4.233 1.00 92.19 101 PHE A C 1
ATOM 761 O O . PHE A 1 101 ? -14.738 -5.674 -3.741 1.00 92.19 101 PHE A O 1
ATOM 768 N N . GLU A 1 102 ? -15.043 -7.674 -4.716 1.00 91.62 102 GLU A N 1
ATOM 769 C CA . GLU A 1 102 ? -16.504 -7.636 -4.755 1.00 91.62 102 GLU A CA 1
ATOM 770 C C . GLU A 1 102 ? -17.089 -7.519 -3.342 1.00 91.62 102 GLU A C 1
ATOM 772 O O . GLU A 1 102 ? -17.910 -6.637 -3.089 1.00 91.62 102 GLU A O 1
ATOM 777 N N . ALA A 1 103 ? -16.596 -8.321 -2.392 1.00 89.31 103 ALA A N 1
ATOM 778 C CA . ALA A 1 103 ? -17.007 -8.251 -0.991 1.00 89.31 103 ALA A CA 1
ATOM 779 C C . ALA A 1 103 ? -16.678 -6.889 -0.348 1.00 89.31 103 ALA A C 1
ATOM 781 O O . ALA A 1 103 ? -17.510 -6.307 0.359 1.00 89.31 103 ALA A O 1
ATOM 782 N N . ALA A 1 104 ? -15.481 -6.350 -0.612 1.00 88.19 104 ALA A N 1
ATOM 783 C CA . ALA A 1 104 ? -15.074 -5.038 -0.113 1.00 88.19 104 ALA A CA 1
ATOM 784 C C . ALA A 1 104 ? -15.943 -3.911 -0.698 1.00 88.19 104 ALA A C 1
ATOM 786 O O . ALA A 1 104 ? -16.415 -3.040 0.038 1.00 88.19 104 ALA A O 1
ATOM 787 N N . LEU A 1 105 ? -16.208 -3.955 -2.006 1.00 87.94 105 LEU A N 1
ATOM 788 C CA . LEU A 1 105 ? -17.039 -2.978 -2.702 1.00 87.94 105 LEU A CA 1
ATOM 789 C C . LEU A 1 105 ? -18.498 -3.032 -2.225 1.00 87.94 105 LEU A C 1
ATOM 791 O O . LEU A 1 105 ? -19.095 -1.984 -1.972 1.00 87.94 105 LEU A O 1
ATOM 795 N N . ALA A 1 106 ? -19.058 -4.231 -2.047 1.00 87.81 106 ALA A N 1
ATOM 796 C CA . ALA A 1 106 ? -20.407 -4.423 -1.521 1.00 87.81 106 ALA A CA 1
ATOM 797 C C . ALA A 1 106 ? -20.541 -3.848 -0.102 1.00 87.81 106 ALA A C 1
ATOM 799 O O . ALA A 1 106 ? -21.460 -3.072 0.167 1.00 87.81 106 ALA A O 1
ATOM 800 N N . THR A 1 107 ? -19.575 -4.142 0.776 1.00 86.00 107 THR A N 1
ATOM 801 C CA . THR A 1 107 ? -19.522 -3.604 2.147 1.00 86.00 107 THR A CA 1
ATOM 802 C C . THR A 1 107 ? -19.456 -2.076 2.142 1.00 86.00 107 THR A C 1
ATOM 804 O O . THR A 1 107 ? -20.190 -1.405 2.873 1.00 86.00 107 THR A O 1
ATOM 807 N N . PHE A 1 108 ? -18.603 -1.499 1.289 1.00 85.31 108 PHE A N 1
ATOM 808 C CA . PHE A 1 108 ? -18.482 -0.051 1.151 1.00 85.31 108 PHE A CA 1
ATOM 809 C C . PHE A 1 108 ? -19.797 0.586 0.690 1.00 85.31 108 PHE A C 1
ATOM 811 O O . PHE A 1 108 ? -20.253 1.559 1.292 1.00 85.31 108 PHE A O 1
ATOM 818 N N . LEU A 1 109 ? -20.426 0.032 -0.350 1.00 85.62 109 LEU A N 1
ATOM 819 C CA . LEU A 1 109 ? -21.649 0.583 -0.931 1.00 85.62 109 LEU A CA 1
ATOM 820 C C . LEU A 1 109 ? -22.860 0.422 -0.014 1.00 85.62 109 LEU A C 1
ATOM 822 O O . LEU A 1 109 ? -23.685 1.331 0.050 1.00 85.62 109 LEU A O 1
ATOM 826 N N . GLN A 1 110 ? -22.934 -0.659 0.762 1.00 85.56 110 GLN A N 1
ATOM 827 C CA . GLN A 1 110 ? -23.916 -0.792 1.836 1.00 85.56 110 GLN A CA 1
ATOM 828 C C . GLN A 1 110 ? -23.749 0.320 2.878 1.00 85.56 110 GLN A C 1
ATOM 830 O O . GLN A 1 110 ? -24.726 0.979 3.230 1.00 85.56 110 GLN A O 1
ATOM 835 N N . ARG A 1 111 ? -22.512 0.587 3.318 1.00 85.19 111 ARG A N 1
ATOM 836 C CA . ARG A 1 111 ? -22.210 1.631 4.311 1.00 85.19 111 ARG A CA 1
ATOM 837 C C . ARG A 1 111 ? -22.617 3.034 3.852 1.00 85.19 111 ARG A C 1
ATOM 839 O O . ARG A 1 111 ? -23.013 3.842 4.684 1.00 85.19 111 ARG A O 1
ATOM 846 N N . VAL A 1 112 ? -22.521 3.331 2.555 1.00 87.25 112 VAL A N 1
ATOM 847 C CA . VAL A 1 112 ? -22.912 4.641 1.994 1.00 87.25 112 VAL A CA 1
ATOM 848 C C . VAL A 1 112 ? -24.342 4.677 1.436 1.00 87.25 112 VAL A C 1
ATOM 850 O O . VAL A 1 112 ? -24.727 5.669 0.824 1.00 87.25 112 VAL A O 1
ATOM 853 N N . GLY A 1 113 ? -25.139 3.618 1.625 1.00 87.38 113 GLY A N 1
ATOM 854 C CA . GLY A 1 113 ? -26.540 3.571 1.186 1.00 87.38 113 GLY A CA 1
ATOM 855 C C . GLY A 1 113 ? -26.741 3.445 -0.331 1.00 87.38 113 GLY A C 1
ATOM 856 O O . GLY A 1 113 ? -27.763 3.881 -0.856 1.00 87.38 113 GLY A O 1
ATOM 857 N N . LEU A 1 114 ? -25.776 2.865 -1.054 1.00 85.75 114 LEU A N 1
ATOM 858 C CA . LEU A 1 114 ? -25.775 2.734 -2.520 1.00 85.75 114 LEU A CA 1
ATOM 859 C C . LEU A 1 114 ? -25.829 1.277 -3.022 1.00 85.75 114 LEU A C 1
ATOM 861 O O . LEU A 1 114 ? -25.577 1.024 -4.200 1.00 85.75 114 LEU A O 1
ATOM 865 N N . SER A 1 115 ? -26.178 0.313 -2.167 1.00 78.81 115 SER A N 1
ATOM 866 C CA . SER A 1 115 ? -26.129 -1.128 -2.479 1.00 78.81 115 SER A CA 1
ATOM 867 C C . SER A 1 115 ? -27.019 -1.585 -3.647 1.00 78.81 115 SER A C 1
ATOM 869 O O . SER A 1 115 ? -26.767 -2.639 -4.215 1.00 78.81 115 SER A O 1
ATOM 871 N N . GLN A 1 116 ? -28.031 -0.808 -4.044 1.00 75.19 116 GLN A N 1
ATOM 872 C CA . GLN A 1 116 ? -28.976 -1.192 -5.106 1.00 75.19 116 GLN A CA 1
ATOM 873 C C . GLN A 1 116 ? -28.590 -0.711 -6.517 1.00 75.19 116 GLN A C 1
ATOM 875 O O . GLN A 1 116 ? -29.283 -1.035 -7.478 1.00 75.19 116 GLN A O 1
ATOM 880 N N . ARG A 1 117 ? -27.529 0.099 -6.672 1.00 68.56 117 ARG A N 1
ATOM 881 C CA . ARG A 1 117 ? -27.263 0.818 -7.937 1.00 68.56 117 ARG A CA 1
ATOM 882 C C . ARG A 1 117 ? -26.249 0.166 -8.873 1.00 68.56 117 ARG A C 1
ATOM 884 O O . ARG A 1 117 ? -26.193 0.561 -10.034 1.00 68.56 117 ARG A O 1
ATOM 891 N N . LEU A 1 118 ? -25.444 -0.785 -8.403 1.00 69.94 118 LEU A N 1
ATOM 892 C CA . LEU A 1 118 ? -24.356 -1.365 -9.192 1.00 69.94 118 LEU A CA 1
ATOM 893 C C . LEU A 1 118 ? -24.474 -2.883 -9.274 1.00 69.94 118 LEU A C 1
ATOM 895 O O . LEU A 1 118 ? -24.713 -3.558 -8.278 1.00 69.94 118 LEU A O 1
ATOM 899 N N . ARG A 1 119 ? -24.264 -3.411 -10.483 1.00 85.06 119 ARG A N 1
ATOM 900 C CA . ARG A 1 119 ? -24.072 -4.842 -10.726 1.00 85.06 119 ARG A CA 1
ATOM 901 C C . ARG A 1 119 ? -22.620 -5.188 -10.401 1.00 85.06 119 ARG A C 1
ATOM 903 O O . ARG A 1 119 ? -21.745 -5.068 -11.256 1.00 85.06 119 ARG A O 1
ATOM 910 N N . PHE A 1 120 ? -22.352 -5.496 -9.131 1.00 86.56 120 PHE A N 1
ATOM 911 C CA . PHE A 1 120 ? -20.990 -5.707 -8.613 1.00 86.56 120 PHE A CA 1
ATOM 912 C C . PHE A 1 120 ? -20.238 -6.808 -9.362 1.00 86.56 120 PHE A C 1
ATOM 914 O O . PHE A 1 120 ? -19.043 -6.685 -9.619 1.00 86.56 120 PHE A O 1
ATOM 921 N N . ASP A 1 121 ? -20.973 -7.831 -9.789 1.00 93.44 121 ASP A N 1
ATOM 922 C CA . ASP A 1 121 ? -20.506 -8.957 -10.589 1.00 93.44 121 ASP A CA 1
ATOM 923 C C . ASP A 1 121 ? -19.954 -8.545 -11.961 1.00 93.44 121 ASP A C 1
ATOM 925 O O . ASP A 1 121 ? -19.316 -9.359 -12.620 1.00 93.44 121 ASP A O 1
ATOM 929 N N . ARG A 1 122 ? -20.149 -7.294 -12.397 1.00 95.75 122 ARG A N 1
ATOM 930 C CA . ARG A 1 122 ? -19.655 -6.749 -13.673 1.00 95.75 122 ARG A CA 1
ATOM 931 C C . ARG A 1 122 ? -18.547 -5.716 -13.516 1.00 95.75 122 ARG A C 1
ATOM 933 O O . ARG A 1 122 ? -18.026 -5.232 -14.519 1.00 95.75 122 ARG A O 1
ATOM 940 N N . VAL A 1 123 ? -18.196 -5.337 -12.290 1.00 95.94 123 VAL A N 1
ATOM 941 C CA . VAL A 1 123 ? -17.198 -4.292 -12.047 1.00 95.94 123 VAL A CA 1
ATOM 942 C C . VAL A 1 123 ? -15.805 -4.904 -11.986 1.00 95.94 123 VAL A C 1
ATOM 944 O O . VAL A 1 123 ? -15.552 -5.817 -11.206 1.00 95.94 123 VAL A O 1
ATOM 947 N N . VAL A 1 124 ? -14.878 -4.356 -12.770 1.00 96.56 124 VAL A N 1
ATOM 948 C CA . VAL A 1 124 ? -13.476 -4.777 -12.797 1.00 96.56 124 VAL A CA 1
ATOM 949 C C . VAL A 1 124 ? -12.563 -3.590 -12.538 1.00 96.56 124 VAL A C 1
ATOM 951 O O . VAL A 1 124 ? -12.608 -2.585 -13.248 1.00 96.56 124 VAL A O 1
ATOM 954 N N . ALA A 1 125 ? -11.697 -3.723 -11.535 1.00 96.75 125 ALA A N 1
ATOM 955 C CA . ALA A 1 125 ? -10.621 -2.776 -11.274 1.00 96.75 125 ALA A CA 1
ATOM 956 C C . ALA A 1 125 ? -9.322 -3.280 -11.912 1.00 96.75 125 ALA A C 1
ATOM 958 O O . ALA A 1 125 ? -8.878 -4.386 -11.613 1.00 96.75 125 ALA A O 1
ATOM 959 N N . LEU A 1 126 ? -8.697 -2.465 -12.757 1.00 97.44 126 LEU A N 1
ATOM 960 C CA . LEU A 1 126 ? -7.418 -2.730 -13.406 1.00 97.44 126 LEU A CA 1
ATOM 961 C C . LEU A 1 126 ? -6.374 -1.752 -12.884 1.00 97.44 126 LEU A C 1
ATOM 963 O O . LEU A 1 126 ? -6.573 -0.540 -12.936 1.00 97.44 126 LEU A O 1
ATOM 967 N N . THR A 1 127 ? -5.224 -2.264 -12.455 1.00 96.81 127 THR A N 1
ATOM 968 C CA . THR A 1 127 ? -4.056 -1.435 -12.163 1.00 96.81 127 THR A CA 1
ATOM 969 C C . THR A 1 127 ? -2.926 -1.696 -13.142 1.00 96.81 127 THR A C 1
ATOM 971 O O . THR A 1 127 ? -2.500 -2.831 -13.336 1.00 96.81 127 THR A O 1
ATOM 974 N N . VAL A 1 128 ? -2.398 -0.626 -13.723 1.00 96.25 128 VAL A N 1
ATOM 975 C CA . VAL A 1 128 ? -1.229 -0.654 -14.600 1.00 96.25 128 VAL A CA 1
ATOM 976 C C . VAL A 1 128 ? 0.028 -0.758 -13.730 1.00 96.25 128 VAL A C 1
ATOM 978 O O . VAL A 1 128 ? 0.281 0.105 -12.898 1.00 96.25 128 VAL A O 1
ATOM 981 N N . LEU A 1 129 ? 0.821 -1.818 -13.881 1.00 93.44 129 LEU A N 1
ATOM 982 C CA . LEU A 1 129 ? 2.040 -2.082 -13.104 1.00 93.44 129 LEU A CA 1
ATOM 983 C C . LEU A 1 129 ? 3.313 -1.528 -13.759 1.00 93.44 129 LEU A C 1
ATOM 985 O O . LEU A 1 129 ? 4.297 -1.278 -13.068 1.00 93.44 129 LEU A O 1
ATOM 989 N N . SER A 1 130 ? 3.309 -1.333 -15.076 1.00 94.75 130 SER A N 1
ATOM 990 C CA . SER A 1 130 ? 4.412 -0.737 -15.840 1.00 94.75 130 SER A CA 1
ATOM 991 C C . SER A 1 130 ? 3.865 0.236 -16.882 1.00 94.75 130 SER A C 1
ATOM 993 O O . SER A 1 130 ? 2.693 0.111 -17.227 1.00 94.75 130 SER A O 1
ATOM 995 N N . PRO A 1 131 ? 4.658 1.200 -17.388 1.00 96.38 131 PRO A N 1
ATOM 996 C CA . PRO A 1 131 ? 4.141 2.222 -18.290 1.00 96.38 131 PRO A CA 1
ATOM 997 C C . PRO A 1 131 ? 3.349 1.626 -19.458 1.00 96.38 131 PRO A C 1
ATOM 999 O O . PRO A 1 131 ? 3.872 0.774 -20.180 1.00 96.38 131 PRO A O 1
ATOM 1002 N N . LEU A 1 132 ? 2.095 2.050 -19.614 1.00 97.31 132 LEU A N 1
ATOM 1003 C CA . LEU A 1 132 ? 1.209 1.641 -20.699 1.00 97.31 132 LEU A CA 1
ATOM 1004 C C . LEU A 1 132 ? 1.394 2.606 -21.869 1.00 97.31 132 LEU A C 1
ATOM 1006 O O . LEU A 1 132 ? 1.169 3.809 -21.731 1.00 97.31 132 LEU A O 1
ATOM 1010 N N . LEU A 1 133 ? 1.807 2.057 -23.006 1.00 96.19 133 LEU A N 1
ATOM 1011 C CA . LEU A 1 133 ? 1.899 2.763 -24.277 1.00 96.19 133 LEU A CA 1
ATOM 1012 C C . LEU A 1 133 ? 0.619 2.444 -25.061 1.00 96.19 133 LEU A C 1
ATOM 1014 O O . LEU A 1 133 ? 0.458 1.290 -25.475 1.00 96.19 133 LEU A O 1
ATOM 1018 N N . PRO A 1 134 ? -0.319 3.396 -25.199 1.00 94.56 134 PRO A N 1
ATOM 1019 C CA . PRO A 1 134 ? -1.562 3.140 -25.912 1.00 94.56 134 PRO A CA 1
ATOM 1020 C C . PRO A 1 134 ? -1.292 2.822 -27.383 1.00 94.56 134 PRO A C 1
ATOM 1022 O O . PRO A 1 134 ? -0.298 3.269 -27.961 1.00 94.56 134 PRO A O 1
ATOM 1025 N N . GLU A 1 135 ? -2.176 2.036 -27.987 1.00 92.00 135 GLU A N 1
ATOM 1026 C CA . GLU A 1 135 ? -2.166 1.857 -29.436 1.00 92.00 135 GLU A CA 1
ATOM 1027 C C . GLU A 1 135 ? -2.539 3.189 -30.110 1.00 92.00 135 GLU A C 1
ATOM 1029 O O . GLU A 1 135 ? -3.323 3.961 -29.550 1.00 92.00 135 GLU A O 1
ATOM 1034 N N . PRO A 1 136 ? -1.948 3.521 -31.272 1.00 84.44 136 PRO A N 1
ATOM 1035 C CA . PRO A 1 136 ? -2.277 4.757 -31.969 1.00 84.44 136 PRO A CA 1
ATOM 1036 C C . PRO A 1 136 ? -3.768 4.757 -32.327 1.00 84.44 136 PRO A C 1
ATOM 1038 O O . PRO A 1 136 ? -4.226 3.906 -33.089 1.00 84.44 136 PRO A O 1
ATOM 1041 N N . ALA A 1 137 ? -4.522 5.703 -31.761 1.00 73.56 137 ALA A N 1
ATOM 1042 C CA . ALA A 1 137 ? -5.950 5.832 -32.017 1.00 73.56 137 ALA A CA 1
ATOM 1043 C C . ALA A 1 137 ? -6.186 6.136 -33.503 1.00 73.56 137 ALA A C 1
ATOM 1045 O O . ALA A 1 137 ? -5.630 7.093 -34.047 1.00 73.56 137 ALA A O 1
ATOM 1046 N N . GLY A 1 138 ? -7.033 5.343 -34.162 1.00 66.94 138 GLY A N 1
ATOM 1047 C CA . GLY A 1 138 ? -7.419 5.587 -35.557 1.00 66.94 138 GLY A CA 1
ATOM 1048 C C . GLY A 1 138 ? -8.269 6.852 -35.742 1.00 66.94 138 GLY A C 1
ATOM 1049 O O . GLY A 1 138 ? -8.416 7.333 -36.861 1.00 66.94 138 GLY A O 1
ATOM 1050 N N . THR A 1 139 ? -8.819 7.396 -34.654 1.00 59.03 139 THR A N 1
ATOM 1051 C CA . THR A 1 139 ? -9.849 8.450 -34.638 1.00 59.03 139 THR A CA 1
ATOM 1052 C C . THR A 1 139 ? -9.333 9.835 -34.232 1.00 59.03 139 THR A C 1
ATOM 1054 O O . THR A 1 139 ? -10.106 10.788 -34.221 1.00 59.03 139 THR A O 1
ATOM 1057 N N . GLY A 1 140 ? -8.036 9.992 -33.943 1.00 59.00 140 GLY A N 1
ATOM 1058 C CA . GLY A 1 140 ? -7.414 11.298 -33.680 1.00 59.00 140 GLY A CA 1
ATOM 1059 C C . GLY A 1 140 ? -7.658 11.902 -32.288 1.00 59.00 140 GLY A C 1
ATOM 1060 O O . GLY A 1 140 ? -7.009 12.896 -31.963 1.00 59.00 140 GLY A O 1
ATOM 1061 N N . ASP A 1 141 ? -8.508 11.307 -31.442 1.00 67.81 141 ASP A N 1
ATOM 1062 C CA . ASP A 1 141 ? -8.625 11.696 -30.029 1.00 67.81 141 ASP A CA 1
ATOM 1063 C C . ASP A 1 141 ? -7.551 10.984 -29.191 1.00 67.81 141 ASP A C 1
ATOM 1065 O O . ASP A 1 141 ? -7.677 9.827 -28.786 1.00 67.81 141 ASP A O 1
ATOM 1069 N N . SER A 1 142 ? -6.443 11.684 -28.950 1.00 76.44 142 SER A N 1
ATOM 1070 C CA . SER A 1 142 ? -5.312 11.145 -28.194 1.00 76.44 142 SER A CA 1
ATOM 1071 C C . SER A 1 142 ? -5.555 11.089 -26.683 1.00 76.44 142 SER A C 1
ATOM 1073 O O . SER A 1 142 ? -4.811 10.402 -25.979 1.00 76.44 142 SER A O 1
ATOM 1075 N N . GLU A 1 143 ? -6.582 11.768 -26.154 1.00 84.19 143 GLU A N 1
ATOM 1076 C CA . GLU A 1 143 ? -6.764 11.908 -24.706 1.00 84.19 143 GLU A CA 1
ATOM 1077 C C . GLU A 1 143 ? -7.244 10.603 -24.051 1.00 84.19 143 GLU A C 1
ATOM 1079 O O . GLU A 1 143 ? -6.961 10.340 -22.875 1.00 84.19 143 GLU A O 1
ATOM 1084 N N . ASN A 1 144 ? -7.941 9.752 -24.807 1.00 91.75 144 ASN A N 1
ATOM 1085 C CA . ASN A 1 144 ? -8.518 8.500 -24.316 1.00 91.75 144 ASN A CA 1
ATOM 1086 C C . ASN A 1 144 ? -7.953 7.243 -24.983 1.00 91.75 144 ASN A C 1
ATOM 1088 O O . ASN A 1 144 ? -8.471 6.154 -24.738 1.00 91.75 144 ASN A O 1
ATOM 1092 N N . ALA A 1 145 ? -6.860 7.360 -25.739 1.00 93.56 145 ALA A N 1
ATOM 1093 C CA . ALA A 1 145 ? -6.248 6.233 -26.442 1.00 93.56 145 ALA A CA 1
ATOM 1094 C C . ALA A 1 145 ? -5.904 5.051 -25.508 1.00 93.56 145 ALA A C 1
ATOM 1096 O O . ALA A 1 145 ? -6.030 3.889 -25.883 1.00 93.56 145 ALA A O 1
ATOM 1097 N N . ASP A 1 146 ? -5.516 5.314 -24.258 1.00 95.06 146 ASP A N 1
ATOM 1098 C CA . ASP A 1 146 ? -5.274 4.282 -23.241 1.00 95.06 146 ASP A CA 1
ATOM 1099 C C . ASP A 1 146 ? -6.558 3.582 -22.779 1.00 95.06 146 ASP A C 1
ATOM 1101 O O . ASP A 1 146 ? -6.548 2.369 -22.574 1.00 95.06 146 ASP A O 1
ATOM 1105 N N . VAL A 1 147 ? -7.664 4.320 -22.652 1.00 96.25 147 VAL A N 1
ATOM 1106 C CA . VAL A 1 147 ? -8.974 3.755 -22.302 1.00 96.25 147 VAL A CA 1
ATOM 1107 C C . VAL A 1 147 ? -9.462 2.863 -23.434 1.00 96.25 147 VAL A C 1
ATOM 1109 O O . VAL A 1 147 ? -9.852 1.732 -23.168 1.00 96.25 147 VAL A O 1
ATOM 1112 N N . GLU A 1 148 ? -9.381 3.331 -24.681 1.00 95.50 148 GLU A N 1
ATOM 1113 C CA . GLU A 1 148 ? -9.725 2.538 -25.866 1.00 95.50 148 GLU A CA 1
ATOM 1114 C C . GLU A 1 148 ? -8.858 1.280 -25.963 1.00 95.50 148 GLU A C 1
ATOM 1116 O O . GLU A 1 148 ? -9.383 0.183 -26.125 1.00 95.50 148 GLU A O 1
ATOM 1121 N N . THR A 1 149 ? -7.542 1.410 -25.756 1.00 96.31 149 THR A N 1
ATOM 1122 C CA . THR A 1 149 ? -6.617 0.265 -25.736 1.00 96.31 149 THR A CA 1
ATOM 1123 C C . THR A 1 149 ? -7.037 -0.770 -24.682 1.00 96.31 149 THR A C 1
ATOM 1125 O O . THR A 1 149 ? -7.027 -1.972 -24.949 1.00 96.31 149 THR A O 1
ATOM 1128 N N . ILE A 1 150 ? -7.429 -0.330 -23.479 1.00 97.25 150 ILE A N 1
ATOM 1129 C CA . ILE A 1 150 ? -7.881 -1.237 -22.416 1.00 97.25 150 ILE A CA 1
ATOM 1130 C C . ILE A 1 150 ? -9.249 -1.850 -22.747 1.00 97.25 150 ILE A C 1
ATOM 1132 O O . ILE A 1 150 ? -9.422 -3.052 -22.561 1.00 97.25 150 ILE A O 1
ATOM 1136 N N . ILE A 1 151 ? -10.208 -1.072 -23.256 1.00 96.88 151 ILE A N 1
ATOM 1137 C CA . ILE A 1 151 ? -11.534 -1.571 -23.655 1.00 96.88 151 ILE A CA 1
ATOM 1138 C C . ILE A 1 151 ? -11.394 -2.624 -24.758 1.00 96.88 151 ILE A C 1
ATOM 1140 O O . ILE A 1 151 ? -11.992 -3.694 -24.656 1.00 96.88 151 ILE A O 1
ATOM 1144 N N . ASN A 1 152 ? -10.550 -2.376 -25.759 1.00 96.00 152 ASN A N 1
ATOM 1145 C CA . ASN A 1 152 ? -10.256 -3.335 -26.821 1.00 96.00 152 ASN A CA 1
ATOM 1146 C C . ASN A 1 152 ? -9.645 -4.621 -26.251 1.00 96.00 152 ASN A C 1
ATOM 1148 O O . ASN A 1 152 ? -10.083 -5.716 -26.601 1.00 96.00 152 ASN A O 1
ATOM 1152 N N . ALA A 1 153 ? -8.703 -4.511 -25.305 1.00 96.56 153 ALA A N 1
ATOM 1153 C CA . ALA A 1 153 ? -8.147 -5.675 -24.613 1.00 96.56 153 ALA A CA 1
ATOM 1154 C C . ALA A 1 153 ? -9.217 -6.455 -23.822 1.00 96.56 153 ALA A C 1
ATOM 1156 O O . ALA A 1 153 ? -9.179 -7.685 -23.786 1.00 96.56 153 ALA A O 1
ATOM 1157 N N . LEU A 1 154 ? -10.202 -5.755 -23.247 1.00 96.94 154 LEU A N 1
ATOM 1158 C CA . LEU A 1 154 ? -11.378 -6.318 -22.571 1.00 96.94 154 LEU A CA 1
ATOM 1159 C C . LEU A 1 154 ? -12.470 -6.821 -23.535 1.00 96.94 154 LEU A C 1
ATOM 1161 O O . LEU A 1 154 ? -13.511 -7.287 -23.081 1.00 96.94 154 LEU A O 1
ATOM 1165 N N . GLY A 1 155 ? -12.227 -6.818 -24.849 1.00 95.25 155 GLY A N 1
ATOM 1166 C CA . GLY A 1 155 ? -13.132 -7.384 -25.855 1.00 95.25 155 GLY A CA 1
ATOM 1167 C C . GLY A 1 155 ? -14.142 -6.389 -26.423 1.00 95.25 155 GLY A C 1
ATOM 1168 O O . GLY A 1 155 ? -15.113 -6.807 -27.037 1.00 95.25 155 GLY A O 1
ATOM 1169 N N . GLY A 1 156 ? -13.938 -5.086 -26.214 1.00 93.69 156 GLY A N 1
ATOM 1170 C CA . GLY A 1 156 ? -14.767 -4.016 -26.781 1.00 93.69 156 GLY A CA 1
ATOM 1171 C C . GLY A 1 156 ? -16.035 -3.687 -25.987 1.00 93.69 156 GLY A C 1
ATOM 1172 O O . GLY A 1 156 ? -16.626 -2.631 -26.190 1.00 93.69 156 GLY A O 1
ATOM 1173 N N . GLU A 1 157 ? -16.436 -4.538 -25.041 1.00 93.62 157 GLU A N 1
ATOM 1174 C CA . GLU A 1 157 ? -17.709 -4.430 -24.316 1.00 93.62 157 GLU A CA 1
ATOM 1175 C C . GLU A 1 157 ? -17.521 -4.000 -22.852 1.00 93.62 157 GLU A C 1
ATOM 1177 O O . GLU A 1 157 ? -17.918 -4.689 -21.906 1.00 93.62 157 GLU A O 1
ATOM 1182 N N . ALA A 1 158 ? -16.886 -2.844 -22.654 1.00 96.56 158 ALA A N 1
ATOM 1183 C CA . ALA A 1 158 ? -16.638 -2.285 -21.330 1.00 96.56 158 ALA A CA 1
ATOM 1184 C C . ALA A 1 158 ? -16.925 -0.781 -21.290 1.00 96.56 158 ALA A C 1
ATOM 1186 O O . ALA A 1 158 ? -16.544 -0.027 -22.183 1.00 96.56 158 ALA A O 1
ATOM 1187 N N . ARG A 1 159 ? -17.561 -0.330 -20.208 1.00 96.31 159 ARG A N 1
ATOM 1188 C CA . ARG A 1 159 ? -17.825 1.081 -19.920 1.00 96.31 159 ARG A CA 1
ATOM 1189 C C . ARG A 1 159 ? -16.890 1.559 -18.821 1.00 96.31 159 ARG A C 1
ATOM 1191 O O . ARG A 1 159 ? -16.855 0.981 -17.738 1.00 96.31 159 ARG A O 1
ATOM 1198 N N . LEU A 1 160 ? -16.150 2.635 -19.068 1.00 96.94 160 LEU A N 1
ATOM 1199 C CA . LEU A 1 160 ? -15.331 3.259 -18.032 1.00 96.94 160 LEU A CA 1
ATOM 1200 C C . LEU A 1 160 ? -16.234 3.874 -16.947 1.00 96.94 160 LEU A C 1
ATOM 1202 O O . LEU A 1 160 ? -17.082 4.710 -17.249 1.00 96.94 160 LEU A O 1
ATOM 1206 N N . ILE A 1 161 ? -16.023 3.489 -15.686 1.00 95.25 161 ILE A N 1
ATOM 1207 C CA . ILE A 1 161 ? -16.662 4.113 -14.518 1.00 95.25 161 ILE A CA 1
ATOM 1208 C C . ILE A 1 161 ? -15.790 5.260 -14.010 1.00 95.25 161 ILE A C 1
ATOM 1210 O O . ILE A 1 161 ? -16.256 6.382 -13.834 1.00 95.25 161 ILE A O 1
ATOM 1214 N N . THR A 1 162 ? -14.514 4.972 -13.746 1.00 95.62 162 THR A N 1
ATOM 1215 C CA . THR A 1 162 ? -13.557 5.961 -13.247 1.00 95.62 162 THR A CA 1
ATOM 1216 C C . THR A 1 162 ? -12.130 5.583 -13.619 1.00 95.62 162 THR A C 1
ATOM 1218 O O . THR A 1 162 ? -11.813 4.413 -13.844 1.00 95.62 162 THR A O 1
ATOM 1221 N N . LYS A 1 163 ? -11.258 6.586 -13.677 1.00 96.31 163 LYS A N 1
ATOM 1222 C CA . LYS A 1 163 ? -9.823 6.428 -13.902 1.00 96.31 163 LYS A CA 1
ATOM 1223 C C . LYS A 1 163 ? -9.046 7.392 -13.020 1.00 96.31 163 LYS A C 1
ATOM 1225 O O . LYS A 1 163 ? -9.394 8.564 -12.905 1.00 96.31 163 LYS A O 1
ATOM 1230 N N . VAL A 1 164 ? -7.957 6.902 -12.445 1.00 95.69 164 VAL A N 1
ATOM 1231 C CA . VAL A 1 164 ? -6.968 7.690 -11.710 1.00 95.69 164 VAL A CA 1
ATOM 1232 C C . VAL A 1 164 ? -5.620 7.376 -12.328 1.00 95.69 164 VAL A C 1
ATOM 1234 O O . VAL A 1 164 ? -5.054 6.304 -12.117 1.00 95.69 164 VAL A O 1
ATOM 1237 N N . ARG A 1 165 ? -5.117 8.299 -13.143 1.00 95.00 165 ARG A N 1
ATOM 1238 C CA . ARG A 1 165 ? -3.917 8.079 -13.950 1.00 95.00 165 ARG A CA 1
ATOM 1239 C C . ARG A 1 165 ? -3.022 9.301 -13.962 1.00 95.00 165 ARG A C 1
ATOM 1241 O O . ARG A 1 165 ? -3.465 10.421 -13.721 1.00 95.00 165 ARG A O 1
ATOM 1248 N N . ARG A 1 166 ? -1.762 9.072 -14.310 1.00 94.50 166 ARG A N 1
ATOM 1249 C CA . ARG A 1 166 ? -0.802 10.128 -14.621 1.00 94.50 166 ARG A CA 1
ATOM 1250 C C . ARG A 1 166 ? -0.129 9.809 -15.948 1.00 94.50 166 ARG A C 1
ATOM 1252 O O . ARG A 1 166 ? 0.203 8.658 -16.219 1.00 94.50 166 ARG A O 1
ATOM 1259 N N . PHE A 1 167 ? 0.085 10.842 -16.751 1.00 94.69 167 PHE A N 1
ATOM 1260 C CA . PHE A 1 167 ? 0.855 10.725 -17.979 1.00 94.69 167 PHE A CA 1
ATOM 1261 C C . PHE A 1 167 ? 2.347 10.915 -17.713 1.00 94.69 167 PHE A C 1
ATOM 1263 O O . PHE A 1 167 ? 2.755 11.688 -16.838 1.00 94.69 167 PHE A O 1
ATOM 1270 N N . GLY A 1 168 ? 3.149 10.182 -18.472 1.00 93.38 168 GLY A N 1
ATOM 1271 C CA . GLY A 1 168 ? 4.596 10.277 -18.517 1.00 93.38 168 GLY A CA 1
ATOM 1272 C C . GLY A 1 168 ? 5.086 10.340 -19.959 1.00 93.38 168 GLY A C 1
ATOM 1273 O O . GLY A 1 168 ? 4.320 10.186 -20.911 1.00 93.38 168 GLY A O 1
ATOM 1274 N N . VAL A 1 169 ? 6.384 10.580 -20.102 1.00 93.06 169 VAL A N 1
ATOM 1275 C CA . VAL A 1 169 ? 7.087 10.436 -21.375 1.00 93.06 169 VAL A CA 1
ATOM 1276 C C . VAL A 1 169 ? 8.141 9.367 -21.170 1.00 93.06 169 VAL A C 1
ATOM 1278 O O . VAL A 1 169 ? 9.095 9.570 -20.416 1.00 93.06 169 VAL A O 1
ATOM 1281 N N . GLU A 1 170 ? 7.971 8.235 -21.842 1.00 92.00 170 GLU A N 1
ATOM 1282 C CA . GLU A 1 170 ? 9.025 7.238 -21.947 1.00 92.00 170 GLU A CA 1
ATOM 1283 C C . GLU A 1 170 ? 10.023 7.713 -22.990 1.00 92.00 170 GLU A C 1
ATOM 1285 O O . GLU A 1 170 ? 9.655 8.085 -24.105 1.00 92.00 170 GLU A O 1
ATOM 1290 N N . SER A 1 171 ? 11.300 7.717 -22.620 1.00 89.88 171 SER A N 1
ATOM 1291 C CA . SER A 1 171 ? 12.371 8.036 -23.555 1.00 89.88 171 SER A CA 1
ATOM 1292 C C . SER A 1 171 ? 13.425 6.944 -23.529 1.00 89.88 171 SER A C 1
ATOM 1294 O O . SER A 1 171 ? 13.937 6.573 -22.470 1.00 89.88 171 SER A O 1
ATOM 1296 N N . ALA A 1 172 ? 13.749 6.425 -24.706 1.00 88.44 172 ALA A N 1
ATOM 1297 C CA . ALA A 1 172 ? 14.720 5.359 -24.880 1.00 88.44 172 ALA A CA 1
ATOM 1298 C C . ALA A 1 172 ? 15.716 5.743 -25.970 1.00 88.44 172 ALA A C 1
ATOM 1300 O O . ALA A 1 172 ? 15.362 6.333 -26.985 1.00 88.44 172 ALA A O 1
ATOM 1301 N N . TRP A 1 173 ? 16.989 5.421 -25.749 1.00 91.00 173 TRP A N 1
ATOM 1302 C CA . TRP A 1 173 ? 17.999 5.562 -26.789 1.00 91.00 173 TRP A CA 1
ATOM 1303 C C . TRP A 1 173 ? 18.021 4.289 -27.627 1.00 91.00 173 TRP A C 1
ATOM 1305 O O . TRP A 1 173 ? 18.401 3.230 -27.119 1.00 91.00 173 TRP A O 1
ATOM 1315 N N . ASP A 1 174 ? 17.634 4.394 -28.893 1.00 90.81 174 ASP A N 1
ATOM 1316 C CA . ASP A 1 174 ? 17.804 3.309 -29.845 1.00 90.81 174 ASP A CA 1
ATOM 1317 C C . ASP A 1 174 ? 19.282 3.231 -30.240 1.00 90.81 174 ASP A C 1
ATOM 1319 O O . ASP A 1 174 ? 19.806 4.072 -30.968 1.00 90.81 174 ASP A O 1
ATOM 1323 N N . GLN A 1 175 ? 19.976 2.211 -29.737 1.00 88.69 175 GLN A N 1
ATOM 1324 C CA . GLN A 1 175 ? 21.397 2.012 -30.018 1.00 88.69 175 GLN A CA 1
ATOM 1325 C C . GLN A 1 175 ? 21.680 1.646 -31.475 1.00 88.69 175 GLN A C 1
ATOM 1327 O O . GLN A 1 175 ? 22.790 1.891 -31.936 1.00 88.69 175 GLN A O 1
ATOM 1332 N N . ARG A 1 176 ? 20.713 1.057 -32.188 1.00 92.50 176 ARG A N 1
ATOM 1333 C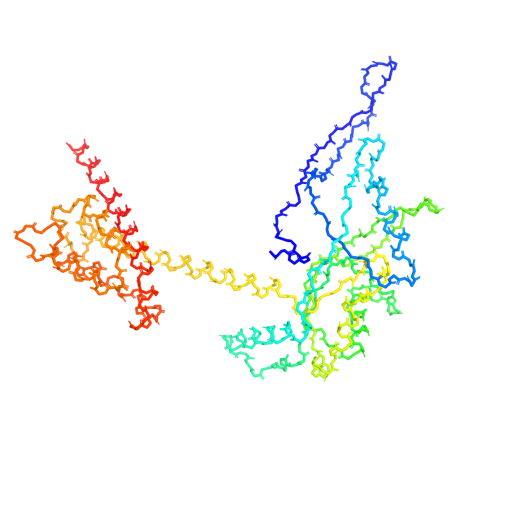 CA . ARG A 1 176 ? 20.894 0.641 -33.584 1.00 92.50 176 ARG A CA 1
ATOM 1334 C C . ARG A 1 176 ? 20.833 1.840 -34.514 1.00 92.50 176 ARG A C 1
ATOM 1336 O O . ARG A 1 176 ? 21.635 1.939 -35.433 1.00 92.50 176 ARG A O 1
ATOM 1343 N N . HIS A 1 177 ? 19.903 2.748 -34.242 1.00 93.50 177 HIS A N 1
ATOM 1344 C CA . HIS A 1 177 ? 19.655 3.911 -35.091 1.00 93.50 177 HIS A CA 1
ATOM 1345 C C . HIS A 1 177 ? 20.302 5.197 -34.562 1.00 93.50 177 HIS A C 1
ATOM 1347 O O . HIS A 1 177 ? 20.350 6.194 -35.273 1.00 93.50 177 HIS A O 1
ATOM 1353 N N . GLY A 1 178 ? 20.805 5.196 -33.324 1.00 93.62 178 GLY A N 1
ATOM 1354 C CA . GLY A 1 178 ? 21.434 6.367 -32.713 1.00 93.62 178 GLY A CA 1
ATOM 1355 C C . GLY A 1 178 ? 20.461 7.525 -32.483 1.00 93.62 178 GLY A C 1
ATOM 1356 O O . GLY A 1 178 ? 20.876 8.682 -32.519 1.00 93.62 178 GLY A O 1
ATOM 1357 N N . VAL A 1 179 ? 19.176 7.229 -32.273 1.00 95.62 179 VAL A N 1
ATOM 1358 C CA . VAL A 1 179 ? 18.123 8.233 -32.06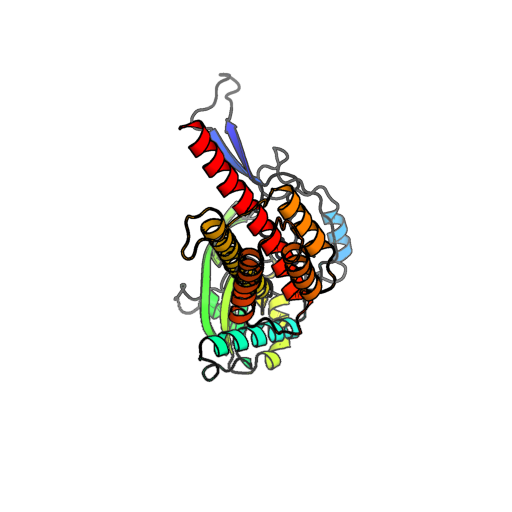9 1.00 95.62 179 VAL A CA 1
ATOM 1359 C C . VAL A 1 179 ? 17.449 8.066 -30.714 1.00 95.62 179 VAL A C 1
ATOM 1361 O O . VAL A 1 179 ? 17.385 6.974 -30.144 1.00 95.62 179 VAL A O 1
ATOM 1364 N N . LEU A 1 180 ? 16.939 9.176 -30.186 1.00 92.38 180 LEU A N 1
ATOM 1365 C CA . LEU A 1 180 ? 16.116 9.180 -28.985 1.00 92.38 180 LEU A CA 1
ATOM 1366 C C . LEU A 1 180 ? 14.652 8.972 -29.385 1.00 92.38 180 LEU A C 1
ATOM 1368 O O . LEU A 1 180 ? 14.036 9.881 -29.934 1.00 92.38 180 LEU A O 1
ATOM 1372 N N . ASP A 1 181 ? 14.106 7.803 -29.072 1.00 91.94 181 ASP A N 1
ATOM 1373 C CA . ASP A 1 181 ? 12.677 7.522 -29.193 1.00 91.94 181 ASP A CA 1
ATOM 1374 C C . ASP A 1 181 ? 11.947 8.098 -27.973 1.00 91.94 181 ASP A C 1
ATOM 1376 O O . ASP A 1 181 ? 12.414 7.964 -26.835 1.00 91.94 181 ASP A O 1
ATOM 1380 N N . ARG A 1 182 ? 10.829 8.787 -28.212 1.00 92.81 182 ARG A N 1
ATOM 1381 C CA . ARG A 1 182 ? 10.002 9.417 -27.179 1.00 92.81 182 ARG A CA 1
ATOM 1382 C C . ARG A 1 182 ? 8.551 9.065 -27.420 1.00 92.81 182 ARG A C 1
ATOM 1384 O O . ARG A 1 182 ? 8.011 9.365 -28.479 1.00 92.81 182 ARG A O 1
ATOM 1391 N N . GLN A 1 183 ? 7.917 8.496 -26.407 1.00 91.38 183 GLN A N 1
ATOM 1392 C CA . GLN A 1 183 ? 6.530 8.063 -26.484 1.00 91.38 183 GLN A CA 1
ATOM 1393 C C . GLN A 1 183 ? 5.783 8.526 -25.238 1.00 91.38 183 GLN A C 1
ATOM 1395 O O . GLN A 1 183 ? 6.290 8.427 -24.119 1.00 91.38 183 GLN A O 1
ATOM 1400 N N . GLN A 1 184 ? 4.579 9.061 -25.430 1.00 92.56 184 GLN A N 1
ATOM 1401 C CA . GLN A 1 184 ? 3.689 9.347 -24.313 1.00 92.56 184 GLN A CA 1
ATOM 1402 C C . GLN A 1 184 ? 3.198 8.025 -23.719 1.00 92.56 184 GLN A C 1
ATOM 1404 O O . GLN A 1 184 ? 2.852 7.093 -24.443 1.00 92.56 184 GLN A O 1
ATOM 1409 N N . SER A 1 185 ? 3.174 7.946 -22.393 1.00 95.31 185 SER A N 1
ATOM 1410 C CA . SER A 1 185 ? 2.733 6.764 -21.663 1.00 95.31 185 SER A CA 1
ATOM 1411 C C . SER A 1 185 ? 1.784 7.135 -20.535 1.00 95.31 185 SER A C 1
ATOM 1413 O O . SER A 1 185 ? 1.764 8.263 -20.035 1.00 95.31 185 SER A O 1
ATOM 1415 N N . VAL A 1 186 ? 1.011 6.154 -20.093 1.00 96.69 186 VAL A N 1
ATOM 1416 C CA . VAL A 1 186 ? 0.380 6.161 -18.777 1.00 96.69 186 VAL A CA 1
ATOM 1417 C C . VAL A 1 186 ? 1.349 5.511 -17.799 1.00 96.69 186 VAL A C 1
ATOM 1419 O O . VAL A 1 186 ? 1.776 4.378 -18.011 1.00 96.69 186 VAL A O 1
ATOM 1422 N N . VAL A 1 187 ? 1.688 6.197 -16.709 1.00 95.19 187 VAL A N 1
ATOM 1423 C CA . VAL A 1 187 ? 2.669 5.687 -15.742 1.00 95.19 187 VAL A CA 1
ATOM 1424 C C . VAL A 1 187 ? 2.131 4.484 -14.961 1.00 95.19 187 VAL A C 1
ATOM 1426 O O . VAL A 1 187 ? 0.929 4.376 -14.686 1.00 95.19 187 VAL A O 1
ATOM 1429 N N . GLY A 1 188 ? 3.044 3.607 -14.537 1.00 93.81 188 GLY A N 1
ATOM 1430 C CA . GLY A 1 188 ? 2.733 2.541 -13.585 1.00 93.81 188 GLY A CA 1
ATOM 1431 C C . GLY A 1 188 ? 2.155 3.096 -12.276 1.00 93.81 188 GLY A C 1
ATOM 1432 O O . GLY A 1 188 ? 2.546 4.160 -11.801 1.00 93.81 188 GLY A O 1
ATOM 1433 N N . GLY A 1 189 ? 1.205 2.368 -11.699 1.00 92.38 189 GLY A N 1
ATOM 1434 C CA . GLY A 1 189 ? 0.394 2.771 -10.553 1.00 92.38 189 GLY A CA 1
ATOM 1435 C C . GLY A 1 189 ? -0.974 3.352 -10.921 1.00 92.38 189 GLY A C 1
ATOM 1436 O O . GLY A 1 189 ? -1.796 3.505 -10.022 1.00 92.38 189 GLY A O 1
ATOM 1437 N N . SER A 1 190 ? -1.232 3.639 -12.200 1.00 95.56 190 SER A N 1
ATOM 1438 C CA . SER A 1 190 ? -2.531 4.140 -12.671 1.00 95.56 190 SER A CA 1
ATOM 1439 C C . SER A 1 190 ? -3.626 3.076 -12.548 1.00 95.56 190 SER A C 1
ATOM 1441 O O . SER A 1 190 ? -3.385 1.908 -12.854 1.00 95.56 190 SER A O 1
ATOM 1443 N N . VAL A 1 191 ? -4.824 3.480 -12.126 1.00 96.44 191 VAL A N 1
ATOM 1444 C CA . VAL A 1 191 ? -5.968 2.599 -11.847 1.00 96.44 191 VAL A CA 1
ATOM 1445 C C . VAL A 1 191 ? -7.152 2.975 -12.732 1.00 96.44 191 VAL A C 1
ATOM 1447 O O . VAL A 1 191 ? -7.461 4.154 -12.905 1.00 96.44 191 VAL A O 1
ATOM 1450 N N . TYR A 1 192 ? -7.836 1.963 -13.248 1.00 97.62 192 TYR A N 1
ATOM 1451 C CA . TYR A 1 192 ? -9.047 2.080 -14.047 1.00 97.62 192 TYR A CA 1
ATOM 1452 C C . TYR A 1 192 ? -10.120 1.175 -13.463 1.00 97.62 192 TYR A C 1
ATOM 1454 O O . TYR A 1 192 ? -9.825 0.071 -13.011 1.00 97.62 192 TYR A O 1
ATOM 1462 N N . VAL A 1 193 ? -11.366 1.627 -13.494 1.00 96.75 193 VAL A N 1
ATOM 1463 C CA . VAL A 1 193 ? -12.518 0.827 -13.087 1.00 96.75 193 VAL A CA 1
ATOM 1464 C C . VAL A 1 193 ? -13.501 0.801 -14.241 1.00 96.75 193 VAL A C 1
ATOM 1466 O O . VAL A 1 193 ? -13.933 1.854 -14.715 1.00 96.75 193 VAL A O 1
ATOM 1469 N N . PHE A 1 194 ? -13.850 -0.403 -14.673 1.00 97.50 194 PHE A N 1
ATOM 1470 C CA . PHE A 1 194 ? -14.767 -0.653 -15.775 1.00 97.50 194 PHE A CA 1
ATOM 1471 C C . PHE A 1 194 ? -15.995 -1.419 -15.295 1.00 97.50 194 PHE A C 1
ATOM 1473 O O . PHE A 1 194 ? -15.914 -2.234 -14.380 1.00 97.50 194 PHE A O 1
ATOM 1480 N N . GLU A 1 195 ? -17.120 -1.172 -15.950 1.00 96.62 195 GLU A N 1
ATOM 1481 C CA . GLU A 1 195 ? -18.295 -2.032 -15.944 1.00 96.62 195 GLU A CA 1
ATOM 1482 C C . GLU A 1 195 ? -18.298 -2.844 -17.240 1.00 96.62 195 GLU A C 1
ATOM 1484 O O . GLU A 1 195 ? -18.291 -2.275 -18.331 1.00 96.62 195 GLU A O 1
ATOM 1489 N N . LEU A 1 196 ? -18.293 -4.165 -17.130 1.00 96.94 196 LEU A N 1
ATOM 1490 C CA . LEU A 1 196 ? -18.364 -5.076 -18.266 1.00 96.94 196 LEU A CA 1
ATOM 1491 C C . LEU A 1 196 ? -19.822 -5.319 -18.688 1.00 96.94 196 LEU A C 1
ATOM 1493 O O . LEU A 1 196 ? -20.742 -5.256 -17.869 1.00 96.94 196 LEU A O 1
ATOM 1497 N N . ALA A 1 197 ? -20.052 -5.664 -19.957 1.00 96.19 197 ALA A N 1
ATOM 1498 C CA . ALA A 1 197 ? -21.391 -6.037 -20.432 1.00 96.19 197 ALA A CA 1
ATOM 1499 C C . ALA A 1 197 ? -21.928 -7.339 -19.797 1.00 96.19 197 ALA A C 1
ATOM 1501 O O . ALA A 1 197 ? -23.145 -7.530 -19.685 1.00 96.19 197 ALA A O 1
ATOM 1502 N N . ARG A 1 198 ? -21.025 -8.207 -19.329 1.00 96.12 198 ARG A N 1
ATOM 1503 C CA . ARG A 1 198 ? -21.295 -9.510 -18.703 1.00 96.12 198 ARG A CA 1
ATOM 1504 C C . ARG A 1 198 ? -20.540 -9.655 -17.373 1.00 96.12 198 ARG A C 1
ATOM 1506 O O . ARG A 1 198 ? -19.624 -8.867 -17.129 1.00 96.12 198 ARG A O 1
ATOM 1513 N N . PRO A 1 199 ? -20.914 -10.613 -16.507 1.00 97.12 199 PRO A N 1
ATOM 1514 C CA . PRO A 1 199 ? -20.181 -10.877 -15.275 1.00 97.12 199 PRO A CA 1
ATOM 1515 C C . PRO A 1 199 ? -18.679 -11.077 -15.520 1.00 97.12 199 PRO A C 1
ATOM 1517 O O . PRO A 1 199 ? -18.279 -11.747 -16.470 1.00 97.12 199 PRO A O 1
ATOM 1520 N N . TRP A 1 200 ? -17.824 -10.522 -14.660 1.00 97.00 200 TRP A N 1
ATOM 1521 C CA . TRP A 1 200 ? -16.369 -10.591 -14.835 1.00 97.00 200 TRP A CA 1
ATOM 1522 C C . TRP A 1 200 ? -15.827 -12.018 -14.725 1.00 97.00 200 TRP A C 1
ATOM 1524 O O . TRP A 1 200 ? -14.797 -12.321 -15.326 1.00 97.00 200 TRP A O 1
ATOM 1534 N N . ARG A 1 201 ? -16.534 -12.901 -14.005 1.00 97.56 201 ARG A N 1
ATOM 1535 C CA . ARG A 1 201 ? -16.210 -14.334 -13.908 1.00 97.56 201 ARG A CA 1
ATOM 1536 C C . ARG A 1 201 ? -16.287 -15.017 -15.275 1.00 97.56 201 ARG A C 1
ATOM 1538 O O . ARG A 1 201 ? -15.408 -15.805 -15.605 1.00 97.56 201 ARG A O 1
ATOM 1545 N N . ASP A 1 202 ? -17.232 -14.612 -16.123 1.00 97.75 202 ASP A N 1
ATOM 1546 C CA . ASP A 1 202 ? -17.352 -15.117 -17.499 1.00 97.75 202 ASP A CA 1
ATOM 1547 C C . ASP A 1 202 ? -16.207 -14.619 -18.401 1.00 97.75 202 ASP A C 1
ATOM 1549 O O . ASP A 1 202 ? -15.965 -15.158 -19.481 1.00 97.75 202 ASP A O 1
ATOM 1553 N N . CYS A 1 203 ? -15.479 -13.589 -17.959 1.00 97.00 203 CYS A N 1
ATOM 1554 C CA . CYS A 1 203 ? -14.300 -13.045 -18.625 1.00 97.00 203 CYS A CA 1
ATOM 1555 C C . CYS A 1 203 ? -12.980 -13.537 -18.013 1.00 97.00 203 CYS A C 1
ATOM 1557 O O . CYS A 1 203 ? -11.928 -13.054 -18.433 1.00 97.00 203 CYS A O 1
ATOM 1559 N N . GLU A 1 204 ? -12.979 -14.459 -17.039 1.00 97.25 204 GLU A N 1
ATOM 1560 C CA . GLU A 1 204 ? -11.773 -14.812 -16.271 1.00 97.25 204 GLU A CA 1
ATOM 1561 C C . GLU A 1 204 ? -10.581 -15.146 -17.177 1.00 97.25 204 GLU A C 1
ATOM 1563 O O . GLU A 1 204 ? -9.502 -14.575 -17.018 1.00 97.25 204 GLU A O 1
ATOM 1568 N N . ALA A 1 205 ? -10.782 -16.017 -18.170 1.00 97.62 205 ALA A N 1
ATOM 1569 C CA . ALA A 1 205 ? -9.723 -16.434 -19.086 1.00 97.62 205 ALA A CA 1
ATOM 1570 C C . ALA A 1 205 ? -9.089 -15.246 -19.832 1.00 97.62 205 ALA A C 1
ATOM 1572 O O . ALA A 1 205 ? -7.873 -15.201 -20.023 1.00 97.62 205 ALA A O 1
ATOM 1573 N N . GLN A 1 206 ? -9.902 -14.257 -20.211 1.00 98.06 206 GLN A N 1
ATOM 1574 C CA . GLN A 1 206 ? -9.447 -13.035 -20.865 1.00 98.06 206 GLN A CA 1
ATOM 1575 C C . GLN A 1 206 ? -8.681 -12.129 -19.895 1.00 98.06 206 GLN A C 1
ATOM 1577 O O . GLN A 1 206 ? -7.610 -11.633 -20.242 1.00 98.06 206 GLN A O 1
ATOM 1582 N N . LEU A 1 207 ? -9.177 -11.954 -18.666 1.00 97.75 207 LEU A N 1
ATOM 1583 C CA . LEU A 1 207 ? -8.486 -11.185 -17.628 1.00 97.75 207 LEU A CA 1
ATOM 1584 C C . LEU A 1 207 ? -7.116 -11.807 -17.302 1.00 97.75 207 LEU A C 1
ATOM 1586 O O . LEU A 1 207 ? -6.106 -11.106 -17.263 1.00 97.75 207 LEU A O 1
ATOM 1590 N N . VAL A 1 208 ? -7.053 -13.133 -17.150 1.00 96.62 208 VAL A N 1
ATOM 1591 C CA . VAL A 1 208 ? -5.803 -13.882 -16.939 1.00 96.62 208 VAL A CA 1
ATOM 1592 C C . VAL A 1 208 ? -4.856 -13.730 -18.130 1.00 96.62 208 VAL A C 1
ATOM 1594 O O . VAL A 1 208 ? -3.656 -13.515 -17.936 1.00 96.62 208 VAL A O 1
ATOM 1597 N N . ALA A 1 209 ? -5.371 -13.800 -19.361 1.00 95.94 209 ALA A N 1
ATOM 1598 C CA . ALA A 1 209 ? -4.567 -13.590 -20.562 1.00 95.94 209 ALA A CA 1
ATOM 1599 C C . ALA A 1 209 ? -3.939 -12.189 -20.572 1.00 95.94 209 ALA A C 1
ATOM 1601 O O . ALA A 1 209 ? -2.728 -12.076 -20.749 1.00 95.94 209 ALA A O 1
ATOM 1602 N N . ILE A 1 210 ? -4.723 -11.149 -20.279 1.00 96.69 210 ILE A N 1
ATOM 1603 C CA . ILE A 1 210 ? -4.252 -9.763 -20.177 1.00 96.69 210 ILE A CA 1
ATOM 1604 C C . ILE A 1 210 ? -3.168 -9.613 -19.099 1.00 96.69 210 ILE A C 1
ATOM 1606 O O . ILE A 1 210 ? -2.131 -9.001 -19.355 1.00 96.69 210 ILE A O 1
ATOM 1610 N N . GLU A 1 211 ? -3.352 -10.175 -17.899 1.00 95.19 211 GLU A N 1
ATOM 1611 C CA . GLU A 1 211 ? -2.317 -10.104 -16.854 1.00 95.19 211 GLU A CA 1
ATOM 1612 C C . GLU A 1 211 ? -1.031 -10.819 -17.259 1.00 95.19 211 GLU A C 1
ATOM 1614 O O . GLU A 1 211 ? 0.059 -10.416 -16.833 1.00 95.19 211 GLU A O 1
ATOM 1619 N N . ARG A 1 212 ? -1.141 -11.888 -18.059 1.00 92.81 212 ARG A N 1
ATOM 1620 C CA . ARG A 1 212 ? -0.000 -12.649 -18.570 1.00 92.81 212 ARG A CA 1
ATOM 1621 C C . ARG A 1 212 ? 0.770 -11.850 -19.617 1.00 92.81 212 ARG A C 1
ATOM 1623 O O . ARG A 1 212 ? 1.986 -11.709 -19.454 1.00 92.81 212 ARG A O 1
ATOM 1630 N N . THR A 1 213 ? 0.070 -11.322 -20.621 1.00 93.44 213 THR A N 1
ATOM 1631 C CA . THR A 1 213 ? 0.656 -10.739 -21.838 1.00 93.44 213 THR A CA 1
ATOM 1632 C C . THR A 1 213 ? 0.893 -9.236 -21.755 1.00 93.44 213 THR A C 1
ATOM 1634 O O . THR A 1 213 ? 1.722 -8.727 -22.499 1.00 93.44 213 THR A O 1
ATOM 1637 N N . GLY A 1 214 ? 0.186 -8.515 -20.881 1.00 95.50 214 GLY A N 1
ATOM 1638 C CA . GLY A 1 214 ? 0.140 -7.050 -20.873 1.00 95.50 214 GLY A CA 1
ATOM 1639 C C . GLY A 1 214 ? -0.789 -6.463 -21.946 1.00 95.50 214 GLY A C 1
ATOM 1640 O O . GLY A 1 214 ? -1.373 -7.190 -22.752 1.00 95.50 214 GLY A O 1
ATOM 1641 N N . ILE A 1 215 ? -0.915 -5.134 -21.934 1.00 96.56 215 ILE A N 1
ATOM 1642 C CA . ILE A 1 215 ? -1.817 -4.323 -22.768 1.00 96.56 215 ILE A CA 1
ATOM 1643 C C . ILE A 1 215 ? -1.004 -3.306 -23.582 1.00 96.56 215 ILE A C 1
ATOM 1645 O O . ILE A 1 215 ? -0.010 -2.771 -23.095 1.00 96.56 215 ILE A O 1
ATOM 1649 N N . GLY A 1 216 ? -1.448 -2.999 -24.801 1.00 95.94 216 GLY A N 1
ATOM 1650 C CA . GLY A 1 216 ? -0.879 -1.933 -25.625 1.00 95.94 216 GLY A CA 1
ATOM 1651 C C . GLY A 1 216 ? 0.468 -2.266 -26.272 1.00 95.94 216 GLY A C 1
ATOM 1652 O O . GLY A 1 216 ? 0.871 -3.428 -26.415 1.00 95.94 216 GLY A O 1
ATOM 1653 N N . VAL A 1 217 ? 1.168 -1.214 -26.698 1.00 94.94 217 VAL A N 1
ATOM 1654 C CA . VAL A 1 217 ? 2.402 -1.305 -27.483 1.00 94.94 217 VAL A CA 1
ATOM 1655 C C . VAL A 1 217 ? 3.590 -1.681 -26.597 1.00 94.94 217 VAL A C 1
ATOM 1657 O O . VAL A 1 217 ? 3.742 -1.231 -25.464 1.00 94.94 217 VAL A O 1
ATOM 1660 N N . GLY A 1 218 ? 4.495 -2.507 -27.130 1.00 93.06 218 GLY A N 1
ATOM 1661 C CA . GLY A 1 218 ? 5.740 -2.847 -26.440 1.00 93.06 218 GLY A CA 1
ATOM 1662 C C . GLY A 1 218 ? 5.574 -3.822 -25.274 1.00 93.06 218 GLY A C 1
ATOM 1663 O O . GLY A 1 218 ? 6.476 -3.914 -24.443 1.00 93.06 218 GLY A O 1
ATOM 1664 N N . ARG A 1 219 ? 4.475 -4.581 -25.225 1.00 93.75 219 ARG A N 1
ATOM 1665 C CA . ARG A 1 219 ? 4.224 -5.608 -24.202 1.00 93.75 219 ARG A CA 1
ATOM 1666 C C . ARG A 1 219 ? 5.356 -6.635 -24.050 1.00 93.75 219 ARG A C 1
ATOM 1668 O O . ARG A 1 219 ? 5.761 -6.955 -22.937 1.00 93.75 219 ARG A O 1
ATOM 1675 N N . CYS A 1 220 ? 5.989 -7.031 -25.159 1.00 90.38 220 CYS A N 1
ATOM 1676 C CA . CYS A 1 220 ? 7.168 -7.910 -25.165 1.00 90.38 220 CYS A CA 1
ATOM 1677 C C . CYS A 1 220 ? 8.424 -7.282 -24.527 1.00 90.38 220 CYS A C 1
ATOM 1679 O O . CYS A 1 220 ? 9.360 -7.994 -24.177 1.00 90.38 220 CYS A O 1
ATOM 1681 N N . ARG A 1 221 ? 8.446 -5.954 -24.351 1.00 90.81 221 ARG A N 1
ATOM 1682 C CA . ARG A 1 221 ? 9.501 -5.197 -23.653 1.00 90.81 221 ARG A CA 1
ATOM 1683 C C . ARG A 1 221 ? 9.148 -4.923 -22.184 1.00 90.81 221 ARG A C 1
ATOM 1685 O O . ARG A 1 221 ? 9.896 -4.238 -21.496 1.00 90.81 221 ARG A O 1
ATOM 1692 N N . GLY A 1 222 ? 8.017 -5.443 -21.701 1.00 91.94 222 GLY A N 1
ATOM 1693 C CA . GLY A 1 222 ? 7.545 -5.261 -20.329 1.00 91.94 222 GLY A CA 1
ATOM 1694 C C . GLY A 1 222 ? 6.666 -4.028 -20.103 1.00 91.94 222 GLY A C 1
ATOM 1695 O O . GLY A 1 222 ? 6.373 -3.719 -18.947 1.00 91.94 222 GLY A O 1
ATOM 1696 N N . HIS A 1 223 ? 6.229 -3.334 -21.159 1.00 94.75 223 HIS A N 1
ATOM 1697 C CA . HIS A 1 223 ? 5.239 -2.254 -21.060 1.00 94.75 223 HIS A CA 1
ATOM 1698 C C . HIS A 1 223 ? 3.820 -2.790 -20.853 1.00 94.75 223 HIS A C 1
ATOM 1700 O O . HIS A 1 223 ? 3.525 -3.943 -21.168 1.00 94.75 223 HIS A O 1
ATOM 1706 N N . GLY A 1 224 ? 2.956 -1.944 -20.290 1.00 96.06 224 GLY A N 1
ATOM 1707 C CA . GLY A 1 224 ? 1.527 -2.208 -20.144 1.00 96.06 224 GLY A CA 1
ATOM 1708 C C . GLY A 1 224 ? 1.181 -3.445 -19.321 1.00 96.06 224 GLY A C 1
ATOM 1709 O O . GLY A 1 224 ? 0.131 -4.051 -19.527 1.00 96.06 224 GLY A O 1
ATOM 1710 N N . ARG A 1 225 ? 2.043 -3.849 -18.381 1.00 95.69 225 ARG A N 1
ATOM 1711 C CA . ARG A 1 225 ? 1.686 -4.904 -17.428 1.00 95.69 225 ARG A CA 1
ATOM 1712 C C . ARG A 1 225 ? 0.484 -4.437 -16.623 1.00 95.69 225 ARG A C 1
ATOM 1714 O O . ARG A 1 225 ? 0.484 -3.313 -16.129 1.00 95.69 225 ARG A O 1
ATOM 1721 N N . ALA A 1 226 ? -0.498 -5.309 -16.457 1.00 95.56 226 ALA A N 1
ATOM 1722 C CA . ALA A 1 226 ? -1.722 -5.012 -15.733 1.00 95.56 226 ALA A CA 1
ATOM 1723 C C . ALA A 1 226 ? -1.973 -6.054 -14.641 1.00 95.56 226 ALA A C 1
ATOM 1725 O O . ALA A 1 226 ? -1.464 -7.176 -14.703 1.00 95.56 226 ALA A O 1
ATOM 1726 N N . LEU A 1 227 ? -2.739 -5.649 -13.635 1.00 95.25 227 LEU A N 1
ATOM 1727 C CA . LEU A 1 227 ? -3.196 -6.490 -12.541 1.00 95.25 227 LEU A CA 1
ATOM 1728 C C . LEU A 1 227 ? -4.646 -6.135 -12.217 1.00 95.25 227 LEU A C 1
ATOM 1730 O O . LEU A 1 227 ? -4.943 -4.985 -11.890 1.00 95.25 227 LEU A O 1
ATOM 1734 N N . PHE A 1 228 ? -5.540 -7.109 -12.304 1.00 96.94 228 PHE A N 1
ATOM 1735 C CA . PHE A 1 228 ? -6.939 -6.965 -11.931 1.00 96.94 228 PHE A CA 1
ATOM 1736 C C . PHE A 1 228 ? -7.134 -7.141 -10.431 1.00 96.94 228 PHE A C 1
ATOM 1738 O O . PHE A 1 228 ? -6.424 -7.913 -9.793 1.00 96.94 228 PHE A O 1
ATOM 1745 N N . PHE A 1 229 ? -8.098 -6.434 -9.849 1.00 95.50 229 PHE A N 1
ATOM 1746 C CA . PHE A 1 229 ? -8.462 -6.590 -8.438 1.00 95.50 229 PHE A CA 1
ATOM 1747 C C . PHE A 1 229 ? -7.236 -6.513 -7.506 1.00 95.50 229 PHE A C 1
ATOM 1749 O O . PHE A 1 229 ? -7.004 -7.377 -6.663 1.00 95.50 229 PHE A O 1
ATOM 1756 N N . ASP A 1 230 ? -6.382 -5.508 -7.723 1.00 90.81 230 ASP A N 1
ATOM 1757 C CA . ASP A 1 230 ? -5.113 -5.365 -7.007 1.00 90.81 230 ASP A CA 1
ATOM 1758 C C . ASP A 1 230 ? -5.347 -5.227 -5.490 1.00 90.81 230 ASP A C 1
ATOM 1760 O O . ASP A 1 230 ? -5.752 -4.178 -4.979 1.00 90.81 230 ASP A O 1
ATOM 1764 N N . THR A 1 231 ? -5.059 -6.302 -4.754 1.00 83.31 231 THR A N 1
ATOM 1765 C CA . THR A 1 231 ? -5.315 -6.401 -3.311 1.00 83.31 231 THR A CA 1
ATOM 1766 C C . THR A 1 231 ? -4.400 -5.515 -2.472 1.00 83.31 231 THR A C 1
ATOM 1768 O O . THR A 1 231 ? -4.600 -5.390 -1.263 1.00 83.31 231 THR A O 1
ATOM 1771 N N . ALA A 1 232 ? -3.375 -4.895 -3.067 1.00 74.94 232 ALA A N 1
ATOM 1772 C CA . ALA A 1 232 ? -2.580 -3.909 -2.348 1.00 74.94 232 ALA A CA 1
ATOM 1773 C C . ALA A 1 232 ? -3.440 -2.719 -1.899 1.00 74.94 232 ALA A C 1
ATOM 1775 O O . ALA A 1 232 ? -3.177 -2.159 -0.839 1.00 74.94 232 ALA A O 1
ATOM 1776 N N . PHE A 1 233 ? -4.481 -2.354 -2.654 1.00 64.56 233 PHE A N 1
ATOM 1777 C CA . PHE A 1 233 ? -5.370 -1.252 -2.276 1.00 64.56 233 PHE A CA 1
ATOM 1778 C C . PHE A 1 233 ? -6.397 -1.660 -1.217 1.00 64.56 233 PHE A C 1
ATOM 1780 O O . PHE A 1 233 ? -6.637 -0.890 -0.292 1.00 64.56 233 PHE A O 1
ATOM 1787 N N . THR A 1 234 ? -6.931 -2.884 -1.282 1.00 61.22 234 THR A N 1
ATOM 1788 C CA . THR A 1 234 ? -7.899 -3.368 -0.281 1.00 61.22 234 THR A CA 1
ATOM 1789 C C . THR A 1 234 ? -7.262 -3.536 1.100 1.00 61.22 234 THR A C 1
ATOM 1791 O O . THR A 1 234 ? -7.892 -3.235 2.112 1.00 61.22 234 THR A O 1
ATOM 1794 N N . ARG A 1 235 ? -5.984 -3.940 1.162 1.00 63.19 235 ARG A N 1
ATOM 1795 C CA . ARG A 1 235 ? -5.235 -4.014 2.428 1.00 63.19 235 ARG A CA 1
ATOM 1796 C C . ARG A 1 235 ? -4.913 -2.644 3.016 1.00 63.19 235 ARG A C 1
ATOM 1798 O O . ARG A 1 235 ? -5.024 -2.480 4.225 1.00 63.19 235 ARG A O 1
ATOM 1805 N N . LEU A 1 236 ? -4.541 -1.667 2.186 1.00 57.75 236 LEU A N 1
ATOM 1806 C CA . LEU A 1 236 ? -4.179 -0.330 2.667 1.00 57.75 236 LEU A CA 1
ATOM 1807 C C . LEU A 1 236 ? -5.359 0.381 3.332 1.00 57.75 236 LEU A C 1
ATOM 1809 O O . LEU A 1 236 ? -5.168 0.969 4.389 1.00 57.75 236 LEU A O 1
ATOM 1813 N N . GLU A 1 237 ? -6.570 0.281 2.781 1.00 57.44 237 GLU A N 1
ATOM 1814 C CA . GLU A 1 237 ? -7.750 0.851 3.442 1.00 57.44 237 GLU A CA 1
ATOM 1815 C C . GLU A 1 237 ? -8.095 0.119 4.736 1.00 57.44 237 GLU A C 1
ATOM 1817 O O . GLU A 1 237 ? -8.429 0.768 5.722 1.00 57.44 237 GLU A O 1
ATOM 1822 N N . ALA A 1 238 ? -7.991 -1.212 4.769 1.00 60.62 238 ALA A N 1
ATOM 1823 C CA . ALA A 1 238 ? -8.210 -1.960 6.002 1.00 60.62 238 ALA A CA 1
ATOM 1824 C C . ALA A 1 238 ? -7.203 -1.535 7.085 1.00 60.62 238 ALA A C 1
ATOM 1826 O O . ALA A 1 238 ? -7.596 -1.247 8.213 1.00 60.62 238 ALA A O 1
ATOM 1827 N N . GLU A 1 239 ? -5.919 -1.412 6.739 1.00 66.25 239 GLU A N 1
ATOM 1828 C CA . GLU A 1 239 ? -4.867 -0.945 7.645 1.00 66.25 239 GLU A CA 1
ATOM 1829 C C . GLU A 1 239 ? -5.039 0.522 8.066 1.00 66.25 239 GLU A C 1
ATOM 1831 O O . GLU A 1 239 ? -4.862 0.839 9.240 1.00 66.25 239 GLU A O 1
ATOM 1836 N N . GLU A 1 240 ? -5.380 1.432 7.152 1.00 68.44 240 GLU A N 1
ATOM 1837 C CA . GLU A 1 240 ? -5.612 2.848 7.468 1.00 68.44 240 GLU A CA 1
ATOM 1838 C C . GLU A 1 240 ? -6.880 3.049 8.295 1.00 68.44 240 GLU A C 1
ATOM 1840 O O . GLU A 1 240 ? -6.857 3.813 9.259 1.00 68.44 240 GLU A O 1
ATOM 1845 N N . MET A 1 241 ? -7.965 2.335 7.988 1.00 67.12 241 MET A N 1
ATOM 1846 C CA . MET A 1 241 ? -9.179 2.349 8.804 1.00 67.12 241 MET A CA 1
ATOM 1847 C C . MET A 1 241 ? -8.913 1.774 10.193 1.00 67.12 241 MET A C 1
ATOM 1849 O O . MET A 1 241 ? -9.390 2.341 11.173 1.00 67.12 241 MET A O 1
ATOM 1853 N N . THR A 1 242 ? -8.117 0.707 10.291 1.00 72.25 242 THR A N 1
ATOM 1854 C CA . THR A 1 242 ? -7.711 0.127 11.579 1.00 72.25 242 THR A CA 1
ATOM 1855 C C . THR A 1 242 ? -6.870 1.129 12.363 1.00 72.25 242 THR A C 1
ATOM 1857 O O . THR A 1 242 ? -7.208 1.444 13.494 1.00 72.25 242 THR A O 1
ATOM 1860 N N . LYS A 1 243 ? -5.860 1.751 11.741 1.00 74.25 243 LYS A N 1
ATOM 1861 C CA . LYS A 1 243 ? -5.043 2.805 12.370 1.00 74.25 243 LYS A CA 1
ATOM 1862 C C . LYS A 1 243 ? -5.871 4.005 12.816 1.00 74.25 243 LYS A C 1
ATOM 1864 O O . LYS A 1 243 ? -5.631 4.543 13.893 1.00 74.25 243 LYS A O 1
ATOM 1869 N N . LYS A 1 244 ? -6.833 4.445 12.000 1.00 77.25 244 LYS A N 1
ATOM 1870 C CA . LYS A 1 244 ? -7.715 5.564 12.343 1.00 77.25 244 LYS A CA 1
ATOM 1871 C C . LYS A 1 244 ? -8.624 5.199 13.516 1.00 77.25 244 LYS A C 1
ATOM 1873 O O . LYS A 1 244 ? -8.722 5.981 14.457 1.00 77.25 244 LYS A O 1
ATOM 1878 N N . ARG A 1 245 ? -9.224 4.005 13.494 1.00 79.38 245 ARG A N 1
ATOM 1879 C CA . ARG A 1 245 ? -10.052 3.481 14.588 1.00 79.38 245 ARG A CA 1
ATOM 1880 C C . ARG A 1 245 ? -9.244 3.344 15.880 1.00 79.38 245 ARG A C 1
ATOM 1882 O O . ARG A 1 245 ? -9.693 3.824 16.914 1.00 79.38 245 ARG A O 1
ATOM 1889 N N . ASP A 1 246 ? -8.038 2.787 15.805 1.00 83.19 246 ASP A N 1
ATOM 1890 C CA . ASP A 1 246 ? -7.111 2.663 16.933 1.00 83.19 246 ASP A CA 1
ATOM 1891 C C . ASP A 1 246 ? -6.696 4.034 17.479 1.00 83.19 246 ASP A C 1
ATOM 1893 O O . ASP A 1 246 ? -6.587 4.215 18.693 1.00 83.19 246 ASP A O 1
ATOM 1897 N N . GLY A 1 247 ? -6.486 5.018 16.598 1.00 87.44 247 GLY A N 1
ATOM 1898 C CA . GLY A 1 247 ? -6.193 6.402 16.965 1.00 87.44 247 GLY A CA 1
ATOM 1899 C C . GLY A 1 247 ? -7.351 7.066 17.713 1.00 87.44 247 GLY A C 1
ATOM 1900 O O . GLY A 1 247 ? -7.146 7.619 18.793 1.00 87.44 247 GLY A O 1
ATOM 1901 N N . GLU A 1 248 ? -8.574 6.960 17.188 1.00 89.81 248 GLU A N 1
ATOM 1902 C CA . GLU A 1 248 ? -9.788 7.483 17.830 1.00 89.81 248 GLU A CA 1
ATOM 1903 C C . GLU A 1 248 ? -10.066 6.794 19.175 1.00 89.81 248 GLU A C 1
ATOM 1905 O O . GLU A 1 248 ? -10.371 7.457 20.168 1.00 89.81 248 GLU A O 1
ATOM 1910 N N . GLN A 1 249 ? -9.907 5.471 19.240 1.00 90.88 249 GLN A N 1
ATOM 1911 C CA . GLN A 1 249 ? -10.034 4.691 20.471 1.00 90.88 249 GLN A CA 1
ATOM 1912 C C . GLN A 1 249 ? -8.989 5.118 21.508 1.00 90.88 249 GLN A C 1
ATOM 1914 O O . GLN A 1 249 ? -9.316 5.374 22.668 1.00 90.88 249 GLN A O 1
ATOM 1919 N N . THR A 1 250 ? -7.730 5.253 21.089 1.00 93.19 250 THR A N 1
ATOM 1920 C CA . THR A 1 250 ? -6.639 5.725 21.948 1.00 93.19 250 THR A CA 1
ATOM 1921 C C . THR A 1 250 ? -6.947 7.111 22.505 1.00 93.19 250 THR A C 1
ATOM 1923 O O . THR A 1 250 ? -6.815 7.330 23.708 1.00 93.19 250 THR A O 1
ATOM 1926 N N . GLN A 1 251 ? -7.427 8.030 21.665 1.00 95.06 251 GLN A N 1
ATOM 1927 C CA . GLN A 1 251 ? -7.817 9.370 22.096 1.00 95.06 251 GLN A CA 1
ATOM 1928 C C . GLN A 1 251 ? -8.940 9.332 23.143 1.00 95.06 251 GLN A C 1
ATOM 1930 O O . GLN A 1 251 ? -8.862 10.042 24.143 1.00 95.06 251 GLN A O 1
ATOM 1935 N N . ARG A 1 252 ? -9.958 8.479 22.967 1.00 95.69 252 ARG A N 1
ATOM 1936 C CA . ARG A 1 252 ? -11.042 8.313 23.954 1.00 95.69 252 ARG A CA 1
ATOM 1937 C C . ARG A 1 252 ? -10.525 7.811 25.300 1.00 95.69 252 ARG A C 1
ATOM 1939 O O . ARG A 1 252 ? -10.928 8.346 26.329 1.00 95.69 252 ARG A O 1
ATOM 1946 N N . LEU A 1 253 ? -9.622 6.827 25.295 1.00 97.12 253 LEU A N 1
ATOM 1947 C CA . LEU A 1 253 ? -9.011 6.290 26.516 1.00 97.12 253 LEU A CA 1
ATOM 1948 C C . LEU A 1 253 ? -8.161 7.345 27.240 1.00 97.12 253 LEU A C 1
ATOM 1950 O O . LEU A 1 253 ? -8.229 7.442 28.464 1.00 97.12 253 LEU A O 1
ATOM 1954 N N . VAL A 1 254 ? -7.403 8.159 26.497 1.00 97.31 254 VAL A N 1
ATOM 1955 C CA . VAL A 1 254 ? -6.631 9.283 27.054 1.00 97.31 254 VAL A CA 1
ATOM 1956 C C . VAL A 1 254 ? -7.559 10.307 27.707 1.00 97.31 254 VAL A C 1
ATOM 1958 O O . VAL A 1 254 ? -7.372 10.633 28.875 1.00 97.31 254 VAL A O 1
ATOM 1961 N N . VAL A 1 255 ? -8.604 10.752 27.001 1.00 96.75 255 VAL A N 1
ATOM 1962 C CA . VAL A 1 255 ? -9.563 11.745 27.519 1.00 96.75 255 VAL A CA 1
ATOM 1963 C C . VAL A 1 255 ? -10.297 11.232 28.761 1.00 96.75 255 VAL A C 1
ATOM 1965 O O . VAL A 1 255 ? -10.503 11.984 29.714 1.00 96.75 255 VAL A O 1
ATOM 1968 N N . ALA A 1 256 ? -10.681 9.955 28.780 1.00 97.62 256 ALA A N 1
ATOM 1969 C CA . ALA A 1 256 ? -11.282 9.321 29.952 1.00 97.62 256 ALA A CA 1
ATOM 1970 C C . ALA A 1 256 ? -10.328 9.342 31.158 1.00 97.62 256 ALA A C 1
ATOM 1972 O O . ALA A 1 256 ? -10.710 9.767 32.249 1.00 97.62 256 ALA A O 1
ATOM 1973 N N . ALA A 1 257 ? -9.062 8.966 30.949 1.00 97.94 257 ALA A N 1
ATOM 1974 C CA . ALA A 1 257 ? -8.046 8.943 31.996 1.00 97.94 257 ALA A CA 1
ATOM 1975 C C . ALA A 1 257 ? -7.770 10.349 32.557 1.00 97.94 257 ALA A C 1
ATOM 1977 O O . ALA A 1 257 ? -7.696 10.536 33.774 1.00 97.94 257 ALA A O 1
ATOM 1978 N N . GLU A 1 258 ? -7.667 11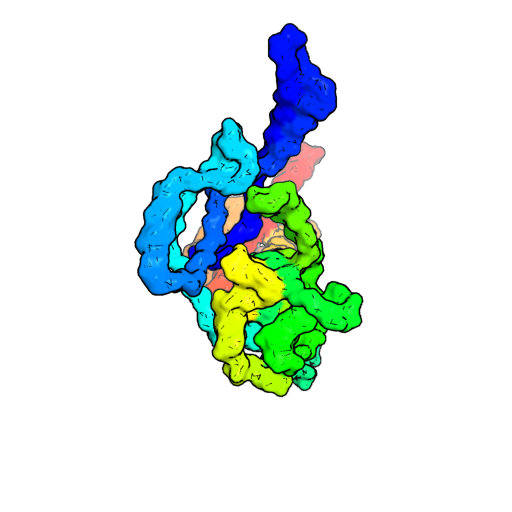.347 31.677 1.00 96.75 258 GLU A N 1
ATOM 1979 C CA . GLU A 1 258 ? -7.517 12.753 32.054 1.00 96.75 258 GLU A CA 1
ATOM 1980 C C . GLU A 1 258 ? -8.725 13.262 32.839 1.00 96.75 258 GLU A C 1
ATOM 1982 O O . GLU A 1 258 ? -8.551 13.962 33.832 1.00 96.75 258 GLU A O 1
ATOM 1987 N N . ARG A 1 259 ? -9.955 12.888 32.464 1.00 96.25 259 ARG A N 1
ATOM 1988 C CA . ARG A 1 259 ? -11.155 13.312 33.199 1.00 96.25 259 ARG A CA 1
ATOM 1989 C C . ARG A 1 259 ? -11.170 12.775 34.629 1.00 96.25 259 ARG A C 1
ATOM 1991 O O . ARG A 1 259 ? -11.473 13.536 35.550 1.00 96.25 259 ARG A O 1
ATOM 1998 N N . VAL A 1 260 ? -10.807 11.505 34.830 1.00 96.56 260 VAL A N 1
ATOM 1999 C CA . VAL A 1 260 ? -10.676 10.930 36.179 1.00 96.56 260 VAL A CA 1
ATOM 2000 C C . VAL A 1 260 ? -9.635 11.704 36.990 1.00 96.56 260 VAL A C 1
ATOM 2002 O O . VAL A 1 260 ? -9.909 12.096 38.125 1.00 96.56 260 VAL A O 1
ATOM 2005 N N . MET A 1 261 ? -8.458 11.968 36.413 1.00 96.94 261 MET A N 1
ATOM 2006 C CA . MET A 1 261 ? -7.381 12.651 37.136 1.00 96.94 261 MET A CA 1
ATOM 2007 C C . MET A 1 261 ? -7.674 14.127 37.401 1.00 96.94 261 MET A C 1
ATOM 2009 O O . MET A 1 261 ? -7.397 14.605 38.497 1.00 96.94 261 MET A O 1
ATOM 2013 N N . ASN A 1 262 ? -8.315 14.831 36.470 1.00 94.44 262 ASN A N 1
ATOM 2014 C CA . ASN A 1 262 ? -8.781 16.198 36.686 1.00 94.44 262 ASN A CA 1
ATOM 2015 C C . ASN A 1 262 ? -9.707 16.284 37.902 1.00 94.44 262 ASN A C 1
ATOM 2017 O O . ASN A 1 262 ? -9.513 17.141 38.765 1.00 94.44 262 ASN A O 1
ATOM 2021 N N . ARG A 1 263 ? -10.663 15.354 38.025 1.00 94.62 263 ARG A N 1
ATOM 2022 C CA . ARG A 1 263 ? -11.541 15.277 39.200 1.00 94.62 263 ARG A CA 1
ATOM 2023 C C . ARG A 1 263 ? -10.761 14.929 40.471 1.00 94.62 263 ARG A C 1
ATOM 2025 O O . ARG A 1 263 ? -10.989 15.564 41.494 1.00 94.62 263 ARG A O 1
ATOM 2032 N N . ALA A 1 264 ? -9.824 13.979 40.411 1.00 92.75 264 ALA A N 1
ATOM 2033 C CA . ALA A 1 264 ? -9.014 13.543 41.559 1.00 92.75 264 ALA A CA 1
ATOM 2034 C C . ALA A 1 264 ? -8.101 14.633 42.134 1.00 92.75 264 ALA A C 1
ATOM 2036 O O . ALA A 1 264 ? -7.846 14.661 43.335 1.00 92.75 264 ALA A O 1
ATOM 2037 N N . PHE A 1 265 ? -7.603 15.536 41.291 1.00 92.25 265 PHE A N 1
ATOM 2038 C CA . PHE A 1 265 ? -6.752 16.650 41.711 1.00 92.25 265 PHE A CA 1
ATOM 2039 C C . PHE A 1 265 ? -7.536 17.949 41.968 1.00 92.25 265 PHE A C 1
ATOM 2041 O O . PHE A 1 265 ? -6.925 19.004 42.113 1.00 92.25 265 PHE A O 1
ATOM 2048 N N . GLY A 1 266 ? -8.870 17.873 42.073 1.00 82.25 266 GLY A N 1
ATOM 2049 C CA . GLY A 1 266 ? -9.728 18.989 42.491 1.00 82.25 266 GLY A CA 1
ATOM 2050 C C . GLY A 1 266 ? -10.101 19.985 41.389 1.00 82.25 266 GLY A C 1
ATOM 2051 O O . GLY A 1 266 ? -10.714 21.003 41.685 1.00 82.25 266 GLY A O 1
ATOM 2052 N N . ASN A 1 267 ? -9.775 19.690 40.129 1.00 75.94 267 ASN A N 1
ATOM 2053 C CA . ASN A 1 267 ? -10.072 20.549 38.976 1.00 75.94 267 ASN A CA 1
ATOM 2054 C C . ASN A 1 267 ? -11.359 20.144 38.233 1.00 75.94 267 ASN A C 1
ATOM 2056 O O . ASN A 1 267 ? -11.651 20.689 37.172 1.00 75.94 267 ASN A O 1
ATOM 2060 N N . GLY A 1 268 ? -12.101 19.154 38.735 1.00 67.62 268 GLY A N 1
ATOM 2061 C CA . GLY A 1 268 ? -13.318 18.646 38.102 1.00 67.62 268 GLY A CA 1
ATOM 2062 C C . GLY A 1 268 ? -14.506 18.614 39.058 1.00 67.62 268 GLY A C 1
ATOM 2063 O O . GLY A 1 268 ? -14.322 18.576 40.271 1.00 67.62 268 GLY A O 1
ATOM 2064 N N . ASP A 1 269 ? -15.712 18.592 38.492 1.00 66.75 269 ASP A N 1
ATOM 2065 C CA . ASP A 1 269 ? -16.980 18.599 39.224 1.00 66.75 269 ASP A CA 1
ATOM 2066 C C . ASP A 1 269 ? -17.757 17.281 38.990 1.00 66.75 269 ASP A C 1
ATOM 2068 O O . ASP A 1 269 ? -17.988 16.915 37.832 1.00 66.75 269 ASP A O 1
ATOM 2072 N N . PRO A 1 270 ? -18.116 16.513 40.039 1.00 77.81 270 PRO A N 1
ATOM 2073 C CA . PRO A 1 270 ? -17.716 16.705 41.431 1.00 77.81 270 PRO A CA 1
ATOM 2074 C C . PRO A 1 270 ? -16.253 16.281 41.661 1.00 77.81 270 PRO A C 1
ATOM 2076 O O . PRO A 1 270 ? -15.787 15.313 41.028 1.00 77.81 270 PRO A O 1
ATOM 2079 N N . PRO A 1 271 ? -15.531 16.964 42.574 1.00 76.88 271 PRO A N 1
ATOM 2080 C CA . PRO A 1 271 ? -14.150 16.637 42.887 1.00 76.88 271 PRO A CA 1
ATOM 2081 C C . PRO A 1 271 ? -14.070 15.255 43.534 1.00 76.88 271 PRO A C 1
ATOM 2083 O O . PRO A 1 271 ? -14.888 14.876 44.372 1.00 76.88 271 PRO A O 1
ATOM 2086 N N . LEU A 1 272 ? -13.059 14.492 43.137 1.00 85.06 272 LEU A N 1
ATOM 2087 C CA . LEU A 1 272 ? -12.725 13.213 43.747 1.00 85.06 272 LEU A CA 1
ATOM 2088 C C . LEU A 1 272 ? -11.603 13.455 44.758 1.00 85.06 272 LEU A C 1
ATOM 2090 O O . LEU A 1 272 ? -10.613 14.113 44.452 1.00 85.06 272 LEU A O 1
ATOM 2094 N N . ASN A 1 273 ? -11.725 12.910 45.968 1.00 82.44 273 ASN A N 1
ATOM 2095 C CA . ASN A 1 273 ? -10.614 12.932 46.912 1.00 82.44 273 ASN A CA 1
ATOM 2096 C C . ASN A 1 273 ? -9.561 11.908 46.460 1.00 82.44 273 ASN A C 1
ATOM 2098 O O . ASN A 1 273 ? -9.811 10.699 46.524 1.00 82.44 273 ASN A O 1
ATOM 2102 N N . ARG A 1 274 ? -8.382 12.381 46.028 1.00 82.94 274 ARG A N 1
ATOM 2103 C CA . ARG A 1 274 ? -7.248 11.509 45.663 1.00 82.94 274 ARG A CA 1
ATOM 2104 C C . ARG A 1 274 ? -6.762 10.646 46.832 1.00 82.94 274 ARG A C 1
ATOM 2106 O O . ARG A 1 274 ? -6.055 9.673 46.600 1.00 82.94 274 ARG A O 1
ATOM 2113 N N . GLY A 1 275 ? -7.076 11.007 48.076 1.00 81.69 275 GLY A N 1
ATOM 2114 C CA . GLY A 1 275 ? -6.607 10.302 49.264 1.00 81.69 275 GLY A CA 1
ATOM 2115 C C . GLY A 1 275 ? -5.081 10.166 49.279 1.00 81.69 275 GLY A C 1
ATOM 2116 O O . GLY A 1 275 ? -4.350 11.127 49.026 1.00 81.69 275 GLY A O 1
ATOM 2117 N N . LYS A 1 276 ? -4.600 8.947 49.541 1.00 90.44 276 LYS A N 1
ATOM 2118 C CA . LYS A 1 276 ? -3.168 8.592 49.598 1.00 90.44 276 LYS A CA 1
ATOM 2119 C C . LYS A 1 276 ? -2.629 8.012 48.285 1.00 90.44 276 LYS A C 1
ATOM 2121 O O . LYS A 1 276 ? -1.607 7.323 48.277 1.00 90.44 276 LYS A O 1
ATOM 2126 N N . LEU A 1 277 ? -3.309 8.269 47.170 1.00 93.62 277 LEU A N 1
ATOM 2127 C CA . LEU A 1 277 ? -2.937 7.724 45.872 1.00 93.62 277 LEU A CA 1
ATOM 2128 C C . LEU A 1 277 ? -1.522 8.159 45.465 1.00 93.62 277 LEU A C 1
ATOM 2130 O O . LEU A 1 277 ? -1.180 9.346 45.454 1.00 93.62 277 LEU A O 1
ATOM 2134 N N . SER A 1 278 ? -0.692 7.177 45.118 1.00 96.00 278 SER A N 1
ATOM 2135 C CA . SER A 1 278 ? 0.713 7.367 44.760 1.00 96.00 278 SER A CA 1
ATOM 2136 C C . SER A 1 278 ? 1.034 6.726 43.412 1.00 96.00 278 SER A C 1
ATOM 2138 O O . SER A 1 278 ? 0.308 5.858 42.926 1.00 96.00 278 SER A O 1
ATOM 2140 N N . LYS A 1 279 ? 2.172 7.108 42.818 1.00 95.31 279 LYS A N 1
ATOM 2141 C CA . LYS A 1 279 ? 2.646 6.512 41.559 1.00 95.31 279 LYS A CA 1
ATOM 2142 C C . LYS A 1 279 ? 2.835 4.994 41.672 1.00 95.31 279 LYS A C 1
ATOM 2144 O O . LYS A 1 279 ? 2.575 4.287 40.709 1.00 95.31 279 LYS A O 1
ATOM 2149 N N . SER A 1 280 ? 3.242 4.497 42.843 1.00 96.88 280 SER A N 1
ATOM 2150 C CA . SER A 1 280 ? 3.399 3.056 43.086 1.00 96.88 280 SER A CA 1
ATOM 2151 C C . SER A 1 280 ? 2.072 2.305 42.920 1.00 96.88 280 SER A C 1
ATOM 2153 O O . SER A 1 280 ? 2.025 1.285 42.242 1.00 96.88 280 SER A O 1
ATOM 2155 N N . GLN A 1 281 ? 0.972 2.869 43.433 1.00 96.94 281 GLN A N 1
ATOM 2156 C CA . GLN A 1 281 ? -0.370 2.288 43.293 1.00 96.94 281 GLN A CA 1
ATOM 2157 C C . GLN A 1 281 ? -0.850 2.270 41.834 1.00 96.94 281 GLN A C 1
ATOM 2159 O O . GLN A 1 281 ? -1.492 1.317 41.403 1.00 96.94 281 GLN A O 1
ATOM 2164 N N . MET A 1 282 ? -0.489 3.289 41.048 1.00 97.19 282 MET A N 1
ATOM 2165 C CA . MET A 1 282 ? -0.759 3.322 39.606 1.00 97.19 282 MET A CA 1
ATOM 2166 C C . MET A 1 282 ? 0.036 2.261 38.839 1.00 97.19 282 MET A C 1
ATOM 2168 O O . MET A 1 282 ? -0.523 1.531 38.025 1.00 97.19 282 MET A O 1
ATOM 2172 N N . SER A 1 283 ? 1.330 2.121 39.139 1.00 96.06 283 SER A N 1
ATOM 2173 C CA . SER A 1 283 ? 2.159 1.057 38.565 1.00 96.06 283 SER A CA 1
ATOM 2174 C C . SER A 1 283 ? 1.638 -0.334 38.933 1.00 96.06 283 SER A C 1
ATOM 2176 O O . SER A 1 283 ? 1.654 -1.229 38.093 1.00 96.06 283 SER A O 1
ATOM 2178 N N . GLN A 1 284 ? 1.136 -0.513 40.159 1.00 97.88 284 GLN A N 1
ATOM 2179 C CA . GLN A 1 284 ? 0.529 -1.771 40.585 1.00 97.88 284 GLN A CA 1
ATOM 2180 C C . GLN A 1 284 ? -0.740 -2.087 39.783 1.00 97.88 284 GLN A C 1
ATOM 2182 O O . GLN A 1 284 ? -0.905 -3.224 39.354 1.00 97.88 284 GLN A O 1
ATOM 2187 N N . LEU A 1 285 ? -1.591 -1.091 39.505 1.00 97.75 285 LEU A N 1
ATOM 2188 C CA . LEU A 1 285 ? -2.757 -1.270 38.632 1.00 97.75 285 LEU A CA 1
ATOM 2189 C C . LEU A 1 285 ? -2.355 -1.712 37.216 1.00 97.75 285 LEU A C 1
ATOM 2191 O O . LEU A 1 285 ? -3.009 -2.587 36.653 1.00 97.75 285 LEU A O 1
ATOM 2195 N N . ILE A 1 286 ? -1.280 -1.149 36.647 1.00 97.94 286 ILE A N 1
ATOM 2196 C CA . ILE A 1 286 ? -0.747 -1.624 35.359 1.00 97.94 286 ILE A CA 1
ATOM 2197 C C . ILE A 1 286 ? -0.369 -3.106 35.462 1.00 97.94 286 ILE A C 1
ATOM 2199 O O . ILE A 1 286 ? -0.776 -3.873 34.595 1.00 97.94 286 ILE A O 1
ATOM 2203 N N . GLY A 1 287 ? 0.356 -3.508 36.513 1.00 97.50 287 GLY A N 1
ATOM 2204 C CA . GLY A 1 287 ? 0.723 -4.911 36.748 1.00 97.50 287 GLY A CA 1
ATOM 2205 C C . GLY A 1 287 ? -0.499 -5.832 36.784 1.00 97.50 287 GLY A C 1
ATOM 2206 O O . GLY A 1 287 ? -0.569 -6.785 36.015 1.00 97.50 287 GLY A O 1
ATOM 2207 N N . VAL A 1 288 ? -1.521 -5.461 37.562 1.00 98.12 288 VAL A N 1
ATOM 2208 C CA . VAL A 1 288 ? -2.796 -6.196 37.632 1.00 98.12 288 VAL A CA 1
ATOM 2209 C C . VAL A 1 288 ? -3.461 -6.302 36.259 1.00 98.12 288 VAL A C 1
ATOM 2211 O O . VAL A 1 288 ? -3.925 -7.372 35.893 1.00 98.12 288 VAL A O 1
ATOM 2214 N N . CYS A 1 289 ? -3.485 -5.232 35.460 1.00 97.69 289 CYS A N 1
ATOM 2215 C CA . CYS A 1 289 ? -4.092 -5.281 34.126 1.00 97.69 289 CYS A CA 1
ATOM 2216 C C . CYS A 1 289 ? -3.320 -6.187 33.149 1.00 97.69 289 CYS A C 1
ATOM 2218 O O . CYS A 1 289 ? -3.915 -6.719 32.210 1.00 97.69 289 CYS A O 1
ATOM 2220 N N . GLN A 1 290 ? -2.005 -6.341 33.327 1.00 96.88 290 GLN A N 1
ATOM 2221 C CA . GLN A 1 290 ? -1.192 -7.243 32.506 1.00 96.88 290 GLN A CA 1
ATOM 2222 C C . GLN A 1 290 ? -1.393 -8.711 32.896 1.00 96.88 290 GLN A C 1
ATOM 2224 O O . GLN A 1 290 ? -1.428 -9.563 32.014 1.00 96.88 290 GLN A O 1
ATOM 2229 N N . GLU A 1 291 ? -1.563 -8.989 34.189 1.00 97.69 291 GLU A N 1
ATOM 2230 C CA . GLU A 1 291 ? -1.725 -10.346 34.729 1.00 97.69 291 GLU A CA 1
ATOM 2231 C C . GLU A 1 291 ? -3.176 -10.851 34.702 1.00 97.69 291 GLU A C 1
ATOM 2233 O O . GLU A 1 291 ? -3.396 -12.060 34.715 1.00 97.69 291 GLU A O 1
ATOM 2238 N N . ALA A 1 292 ? -4.159 -9.949 34.638 1.00 97.25 292 ALA A N 1
ATOM 2239 C CA . ALA A 1 292 ? -5.571 -10.309 34.659 1.00 97.25 292 ALA A CA 1
ATOM 2240 C C . ALA A 1 292 ? -5.984 -11.179 33.460 1.00 97.25 292 ALA A C 1
ATOM 2242 O O . ALA A 1 292 ? -5.636 -10.900 32.304 1.00 97.25 292 ALA A O 1
ATOM 2243 N N . THR A 1 293 ? -6.795 -12.195 33.752 1.00 96.00 293 THR A N 1
ATOM 2244 C CA . THR A 1 293 ? -7.380 -13.132 32.781 1.00 96.00 293 THR A CA 1
ATOM 2245 C C . THR A 1 293 ? -8.760 -12.695 32.296 1.00 96.00 293 THR A C 1
ATOM 2247 O O . THR A 1 293 ? -9.212 -13.129 31.236 1.00 96.00 293 THR A O 1
ATOM 2250 N N . CYS A 1 294 ? -9.414 -11.789 33.028 1.00 95.75 294 CYS A N 1
ATOM 2251 C CA . CYS A 1 294 ? 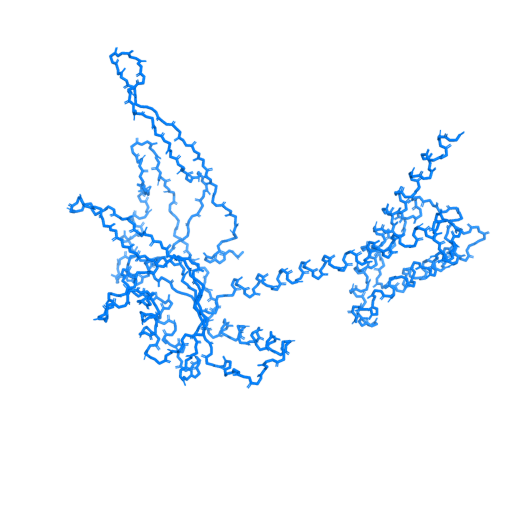-10.658 -11.137 32.635 1.00 95.75 294 CYS A CA 1
ATOM 2252 C C . CYS A 1 294 ? -10.763 -9.729 33.246 1.00 95.75 294 CYS A C 1
ATOM 2254 O O . CYS A 1 294 ? -10.054 -9.369 34.188 1.00 95.75 294 CYS A O 1
ATOM 2256 N N . HIS A 1 295 ? -11.639 -8.887 32.697 1.00 95.50 295 HIS A N 1
ATOM 2257 C CA . HIS A 1 295 ? -11.770 -7.506 33.168 1.00 95.50 295 HIS A CA 1
ATOM 2258 C C . HIS A 1 295 ? -12.389 -7.399 34.572 1.00 95.50 295 HIS A C 1
ATOM 2260 O O . HIS A 1 295 ? -12.143 -6.430 35.289 1.00 95.50 295 HIS A O 1
ATOM 2266 N N . GLU A 1 296 ? -13.168 -8.397 34.986 1.00 96.06 296 GLU A N 1
ATOM 2267 C CA . GLU A 1 296 ? -13.803 -8.482 36.296 1.00 96.06 296 GLU A CA 1
ATOM 2268 C C . GLU A 1 296 ? -12.771 -8.570 37.426 1.00 96.06 296 GLU A C 1
ATOM 2270 O O . GLU A 1 296 ? -12.974 -7.966 38.478 1.00 96.06 296 GLU A O 1
ATOM 2275 N N . GLU A 1 297 ? -11.637 -9.244 37.206 1.00 97.69 297 GLU A N 1
ATOM 2276 C CA . GLU A 1 297 ? -10.516 -9.283 38.157 1.00 97.69 297 GLU A CA 1
ATOM 2277 C C . GLU A 1 297 ? -9.957 -7.881 38.426 1.00 97.69 297 GLU A C 1
ATOM 2279 O O . GLU A 1 297 ? -9.710 -7.520 39.578 1.00 97.69 297 GLU A O 1
ATOM 2284 N N . ILE A 1 298 ? -9.838 -7.051 37.385 1.00 97.88 298 ILE A N 1
ATOM 2285 C CA . ILE A 1 298 ? -9.359 -5.665 37.492 1.00 97.88 298 ILE A CA 1
ATOM 2286 C C . ILE A 1 298 ? -10.355 -4.821 38.301 1.00 97.88 298 ILE A C 1
ATOM 2288 O O . ILE A 1 298 ? -9.968 -4.056 39.188 1.00 97.88 298 ILE A O 1
ATOM 2292 N N . VAL A 1 299 ? -11.655 -4.988 38.041 1.00 96.94 299 VAL A N 1
ATOM 2293 C CA . VAL A 1 299 ? -12.721 -4.295 38.782 1.00 96.94 299 VAL A CA 1
ATOM 2294 C C . VAL A 1 299 ? -12.752 -4.737 40.246 1.00 96.94 299 VAL A C 1
ATOM 2296 O O . VAL A 1 299 ? -12.864 -3.900 41.144 1.00 96.94 299 VAL A O 1
ATOM 2299 N N . ASN A 1 300 ? -12.611 -6.036 40.505 1.00 97.62 300 ASN A N 1
ATOM 2300 C CA . ASN A 1 300 ? -12.557 -6.587 41.855 1.00 97.62 300 ASN A CA 1
ATOM 2301 C C . ASN A 1 300 ? -11.313 -6.111 42.607 1.00 97.62 300 ASN A C 1
ATOM 2303 O O . ASN A 1 300 ? -11.424 -5.764 43.782 1.00 97.62 300 ASN A O 1
ATOM 2307 N N . TYR A 1 301 ? -10.162 -5.999 41.937 1.00 97.88 301 TYR A N 1
ATOM 2308 C CA . TYR A 1 301 ? -8.963 -5.391 42.508 1.00 97.88 301 TYR A CA 1
ATOM 2309 C C . TYR A 1 301 ? -9.220 -3.944 42.950 1.00 97.88 301 TYR A C 1
ATOM 2311 O O . TYR A 1 301 ? -8.916 -3.597 44.092 1.00 97.88 301 TYR A O 1
ATOM 2319 N N . LEU A 1 302 ? -9.823 -3.108 42.096 1.00 97.50 302 LEU A N 1
ATOM 2320 C CA . LEU A 1 302 ? -10.134 -1.714 42.440 1.00 97.50 302 LEU A CA 1
ATOM 2321 C C . LEU A 1 302 ? -11.109 -1.620 43.624 1.00 97.50 302 LEU A C 1
ATOM 2323 O O . LEU A 1 302 ? -10.864 -0.865 44.566 1.00 97.50 302 LEU A O 1
ATOM 2327 N N . ARG A 1 303 ? -12.172 -2.435 43.629 1.00 96.62 303 ARG A N 1
ATOM 2328 C CA . ARG A 1 303 ? -13.125 -2.521 44.752 1.00 96.62 303 ARG A CA 1
ATOM 2329 C C . ARG A 1 303 ? -12.443 -2.954 46.047 1.00 96.62 303 ARG A C 1
ATOM 2331 O O . ARG A 1 303 ? -12.681 -2.357 47.094 1.00 96.62 303 ARG A O 1
ATOM 2338 N N . TYR A 1 304 ? -11.569 -3.955 45.971 1.00 97.06 304 TYR A N 1
ATOM 2339 C CA . TYR A 1 304 ? -10.806 -4.435 47.116 1.00 97.06 304 TYR A CA 1
ATOM 2340 C C . TYR A 1 304 ? -9.879 -3.351 47.675 1.00 97.06 304 TYR A C 1
ATOM 2342 O O . TYR A 1 304 ? -9.863 -3.134 48.885 1.00 97.06 304 TYR A O 1
ATOM 2350 N N . GLN A 1 305 ? -9.147 -2.622 46.821 1.00 96.12 305 GLN A N 1
ATOM 2351 C CA . GLN A 1 305 ? -8.302 -1.514 47.283 1.00 96.12 305 GLN A CA 1
ATOM 2352 C C . GLN A 1 305 ? -9.120 -0.398 47.943 1.00 96.12 305 GLN A C 1
ATOM 2354 O O . GLN A 1 305 ? -8.642 0.202 48.908 1.00 96.12 305 GLN A O 1
ATOM 2359 N N . ALA A 1 306 ? -10.346 -0.158 47.470 1.00 95.19 306 ALA A N 1
ATOM 2360 C CA . ALA A 1 306 ? -11.248 0.833 48.044 1.00 95.19 306 ALA A CA 1
ATOM 2361 C C . ALA A 1 306 ? -11.863 0.453 49.392 1.00 95.19 306 ALA A C 1
ATOM 2363 O O . ALA A 1 306 ? -12.181 1.344 50.176 1.00 95.19 306 ALA A O 1
ATOM 2364 N N . GLY A 1 307 ? -11.988 -0.841 49.690 1.00 93.50 307 GLY A N 1
ATOM 2365 C CA . GLY A 1 307 ? -12.550 -1.337 50.950 1.00 93.50 307 GLY A CA 1
ATOM 2366 C C . GLY A 1 307 ? -11.568 -1.416 52.126 1.00 93.50 307 GLY A C 1
ATOM 2367 O O . GLY A 1 307 ? -11.947 -1.893 53.192 1.00 93.50 307 GLY A O 1
ATOM 2368 N N . ARG A 1 308 ? -10.300 -1.011 51.964 1.00 94.44 308 ARG A N 1
ATOM 2369 C CA . ARG A 1 308 ? -9.283 -1.112 53.033 1.00 94.44 308 ARG A CA 1
ATOM 2370 C C . ARG A 1 308 ? -9.475 -0.023 54.100 1.00 94.44 308 ARG A C 1
ATOM 2372 O O . ARG A 1 308 ? -9.967 1.053 53.794 1.00 94.44 308 ARG A O 1
ATOM 2379 N N . ASN A 1 309 ? -8.989 -0.268 55.324 1.00 86.25 309 ASN A N 1
ATOM 2380 C CA . ASN A 1 309 ? -9.114 0.647 56.482 1.00 86.25 309 ASN A CA 1
ATOM 2381 C C . ASN A 1 309 ? -8.450 2.033 56.302 1.00 86.25 309 ASN A C 1
ATOM 2383 O O . ASN A 1 309 ? -8.684 2.933 57.100 1.00 86.25 309 ASN A O 1
ATOM 2387 N N . ASP A 1 310 ? -7.624 2.208 55.271 1.00 87.44 310 ASP A N 1
ATOM 2388 C CA . ASP A 1 310 ? -6.982 3.471 54.891 1.00 87.44 310 ASP A CA 1
ATOM 2389 C C . ASP A 1 310 ? -6.678 3.424 53.383 1.00 87.44 310 ASP A C 1
ATOM 2391 O O . ASP A 1 310 ? -5.558 3.102 52.966 1.00 87.44 310 ASP A O 1
ATOM 2395 N N . PRO A 1 311 ? -7.707 3.583 52.535 1.00 88.50 311 PRO A N 1
ATOM 2396 C CA . PRO A 1 311 ? -7.607 3.171 51.151 1.00 88.50 311 PRO A CA 1
ATOM 2397 C C . PRO A 1 311 ? -6.862 4.228 50.328 1.00 88.50 311 PRO A C 1
ATOM 2399 O O . PRO A 1 311 ? -7.238 5.400 50.275 1.00 88.50 311 PRO A O 1
ATOM 2402 N N . ALA A 1 312 ? -5.802 3.805 49.633 1.00 90.19 312 ALA A N 1
ATOM 2403 C CA . ALA A 1 312 ? -5.132 4.660 48.651 1.00 90.19 312 ALA A CA 1
ATOM 2404 C C . ALA A 1 312 ? -6.051 4.973 47.456 1.00 90.19 312 ALA A C 1
ATOM 2406 O O . ALA A 1 312 ? -5.973 6.056 46.883 1.00 90.19 312 ALA A O 1
ATOM 2407 N N . TRP A 1 313 ? -6.931 4.031 47.113 1.00 94.12 313 TRP A N 1
ATOM 2408 C CA . TRP A 1 313 ? -7.988 4.179 46.120 1.00 94.12 313 TRP A CA 1
ATOM 2409 C C . TRP A 1 313 ? -9.306 4.458 46.830 1.00 94.12 313 TRP A C 1
ATOM 2411 O O . TRP A 1 313 ? -9.857 3.556 47.432 1.00 94.12 313 TRP A O 1
ATOM 2421 N N . THR A 1 314 ? -9.855 5.667 46.782 1.00 94.62 314 THR A N 1
ATOM 2422 C CA . THR A 1 314 ? -11.177 5.898 47.394 1.00 94.62 314 THR A CA 1
ATOM 2423 C C . THR A 1 314 ? -12.281 5.197 46.589 1.00 94.62 314 THR A C 1
ATOM 2425 O O . THR A 1 314 ? -12.119 4.937 45.390 1.00 94.62 314 THR A O 1
ATOM 2428 N N . LEU A 1 315 ? -13.419 4.888 47.223 1.00 94.12 315 LEU A N 1
ATOM 2429 C CA . LEU A 1 315 ? -14.563 4.292 46.520 1.00 94.12 315 LEU A CA 1
ATOM 2430 C C . LEU A 1 315 ? -15.045 5.178 45.350 1.00 94.12 315 LEU A C 1
ATOM 2432 O O . LEU A 1 315 ? -15.081 4.666 44.230 1.00 94.12 315 LEU A O 1
ATOM 2436 N N . PRO A 1 316 ? -15.258 6.504 45.522 1.00 95.12 316 PRO A N 1
ATOM 2437 C CA . PRO A 1 316 ? -15.629 7.380 44.408 1.00 95.12 316 PRO A CA 1
ATOM 2438 C C . PRO A 1 316 ? -14.599 7.402 43.269 1.00 95.12 316 PRO A C 1
ATOM 2440 O O . PRO A 1 316 ? -14.962 7.508 42.099 1.00 95.12 316 PRO A O 1
ATOM 2443 N N . MET A 1 317 ? -13.304 7.289 43.590 1.00 95.06 317 MET A N 1
ATOM 2444 C CA . MET A 1 317 ? -12.242 7.225 42.582 1.00 95.06 317 MET A CA 1
ATOM 2445 C C . MET A 1 317 ? -12.311 5.927 41.775 1.00 95.06 317 MET A C 1
ATOM 2447 O O . MET A 1 317 ? -12.233 5.950 40.548 1.00 95.06 317 MET A O 1
ATOM 2451 N N . SER A 1 318 ? -12.477 4.799 42.461 1.00 95.94 318 SER A N 1
ATOM 2452 C CA . SER A 1 318 ? -12.558 3.477 41.834 1.00 95.94 318 SER A CA 1
ATOM 2453 C C . SER A 1 318 ? -13.786 3.362 40.929 1.00 95.94 318 SER A C 1
ATOM 2455 O O . SER A 1 318 ? -13.688 2.870 39.804 1.00 95.94 318 SER A O 1
ATOM 2457 N N . GLU A 1 319 ? -14.925 3.893 41.377 1.00 95.75 319 GLU A N 1
ATOM 2458 C CA . GLU A 1 319 ? -16.152 3.974 40.582 1.00 95.75 319 GLU A CA 1
ATOM 2459 C C . GLU A 1 319 ? -15.999 4.892 39.367 1.00 95.75 319 GLU A C 1
ATOM 2461 O O . GLU A 1 319 ? -16.464 4.542 38.285 1.00 95.75 319 GLU A O 1
ATOM 2466 N N . ALA A 1 320 ? -15.307 6.029 39.498 1.00 96.25 320 ALA A N 1
ATOM 2467 C CA . ALA A 1 320 ? -15.047 6.920 38.370 1.00 96.25 320 ALA A CA 1
ATOM 2468 C C . ALA A 1 320 ? -14.153 6.261 37.306 1.00 96.25 320 ALA A C 1
ATOM 2470 O O . ALA A 1 320 ? -14.462 6.341 36.118 1.00 96.25 320 ALA A O 1
ATOM 2471 N N . VAL A 1 321 ? -13.084 5.567 37.720 1.00 97.25 321 VAL A N 1
ATOM 2472 C CA . VAL A 1 321 ? -12.215 4.797 36.811 1.00 97.25 321 VAL A CA 1
ATOM 2473 C C . VAL A 1 321 ? -13.028 3.762 36.039 1.00 97.25 321 VAL A C 1
ATOM 2475 O O . VAL A 1 321 ? -12.932 3.710 34.812 1.00 97.25 321 VAL A O 1
ATOM 2478 N N . TYR A 1 322 ? -13.845 2.979 36.748 1.00 96.94 322 TYR A N 1
ATOM 2479 C CA . TYR A 1 322 ? -14.706 1.959 36.153 1.00 96.94 322 TYR A CA 1
ATOM 2480 C C . TYR A 1 322 ? -15.758 2.562 35.211 1.00 96.94 322 TYR A C 1
ATOM 2482 O O . TYR A 1 322 ? -15.904 2.126 34.072 1.00 96.94 322 TYR A O 1
ATOM 2490 N N . SER A 1 323 ? -16.466 3.601 35.653 1.00 96.50 323 SER A N 1
ATOM 2491 C CA . SER A 1 323 ? -17.531 4.235 34.876 1.00 96.50 323 SER A CA 1
ATOM 2492 C C . SER A 1 323 ? -17.020 4.843 33.570 1.00 96.50 323 SER A C 1
ATOM 2494 O O . SER A 1 323 ? -17.703 4.760 32.549 1.00 96.50 323 SER A O 1
ATOM 2496 N N . GLU A 1 324 ? -15.841 5.466 33.582 1.00 97.19 324 GLU A N 1
ATOM 2497 C CA . GLU A 1 324 ? -15.269 6.090 32.387 1.00 97.19 324 GLU A CA 1
ATOM 2498 C C . GLU A 1 324 ? -14.894 5.053 31.323 1.00 97.19 324 GLU A C 1
ATOM 2500 O O . GLU A 1 324 ? -15.237 5.227 30.151 1.00 97.19 324 GLU A O 1
ATOM 2505 N N . ILE A 1 325 ? -14.272 3.935 31.714 1.00 96.94 325 ILE A N 1
ATOM 2506 C CA . ILE A 1 325 ? -13.921 2.889 30.747 1.00 96.94 325 ILE A CA 1
ATOM 2507 C C . ILE A 1 325 ? -15.147 2.086 30.279 1.00 96.94 325 ILE A C 1
ATOM 2509 O O . ILE A 1 325 ? -15.261 1.800 29.087 1.00 96.94 325 ILE A O 1
ATOM 2513 N N . GLU A 1 326 ? -16.130 1.819 31.146 1.00 95.69 326 GLU A N 1
ATOM 2514 C CA . GLU A 1 326 ? -17.410 1.220 30.726 1.00 95.69 326 GLU A CA 1
ATOM 2515 C C . GLU A 1 326 ? -18.168 2.113 29.738 1.00 95.69 326 GLU A C 1
ATOM 2517 O O . GLU A 1 326 ? -18.813 1.622 28.809 1.00 95.69 326 GLU A O 1
ATOM 2522 N N . GLY A 1 327 ? -18.074 3.436 29.898 1.00 94.50 327 GLY A N 1
ATOM 2523 C CA . GLY A 1 327 ? -18.622 4.393 28.940 1.00 94.50 327 GLY A CA 1
ATOM 2524 C C . GLY A 1 327 ? -18.020 4.234 27.541 1.00 94.50 327 GLY A C 1
ATOM 2525 O O . GLY A 1 327 ? -18.729 4.398 26.547 1.00 94.50 327 GLY A O 1
ATOM 2526 N N . ILE A 1 328 ? -16.737 3.870 27.451 1.00 93.75 328 ILE A N 1
ATOM 2527 C CA . ILE A 1 328 ? -16.061 3.577 26.181 1.00 93.75 328 ILE A CA 1
ATOM 2528 C C . ILE A 1 328 ? -16.536 2.236 25.620 1.00 93.75 328 ILE A C 1
ATOM 2530 O O . ILE A 1 328 ? -16.881 2.177 24.442 1.00 93.75 328 ILE A O 1
ATOM 2534 N N . PHE A 1 329 ? -16.638 1.190 26.448 1.00 92.75 329 PHE A N 1
ATOM 2535 C CA . PHE A 1 329 ? -17.138 -0.118 26.005 1.00 92.75 329 PHE A CA 1
ATOM 2536 C C . PHE A 1 329 ? -18.539 -0.027 25.404 1.00 92.75 329 PHE A C 1
ATOM 2538 O O . PHE A 1 329 ? -18.782 -0.571 24.329 1.00 92.75 329 PHE A O 1
ATOM 2545 N N . LYS A 1 330 ? -19.438 0.728 26.047 1.00 91.06 330 LYS A N 1
ATOM 2546 C CA . LYS A 1 330 ? -20.797 0.963 25.540 1.00 91.06 330 LYS A CA 1
ATOM 2547 C C . LYS A 1 330 ? -20.802 1.698 24.198 1.00 91.06 330 LYS A C 1
ATOM 2549 O O . LYS A 1 330 ? -21.552 1.320 23.310 1.00 91.06 330 LYS A O 1
ATOM 2554 N N . LYS A 1 331 ? -19.971 2.736 24.039 1.00 88.00 331 LYS A N 1
ATOM 2555 C CA . LYS A 1 331 ? -19.887 3.525 22.793 1.00 88.00 331 LYS A CA 1
ATOM 2556 C C . LYS A 1 331 ? -19.257 2.766 21.630 1.00 88.00 331 LYS A C 1
ATOM 2558 O O . LYS A 1 331 ? -19.511 3.103 20.482 1.00 88.00 331 LYS A O 1
ATOM 2563 N N . GLU A 1 332 ? -18.386 1.811 21.925 1.00 86.06 332 GLU A N 1
ATOM 2564 C CA . GLU A 1 332 ? -17.697 0.997 20.921 1.00 86.06 332 GLU A CA 1
ATOM 2565 C C . GLU A 1 332 ? -18.399 -0.332 20.645 1.00 86.06 332 GLU A C 1
ATOM 2567 O O . GLU A 1 332 ? -17.840 -1.152 19.919 1.00 86.06 332 GLU A O 1
ATOM 2572 N N . GLU A 1 333 ? -19.591 -0.531 21.220 1.00 87.50 333 GLU A N 1
ATOM 2573 C CA . GLU A 1 333 ? -20.396 -1.751 21.086 1.00 87.50 333 GLU A CA 1
ATOM 2574 C C . GLU A 1 333 ? -19.593 -3.017 21.412 1.00 87.50 333 GLU A C 1
ATOM 2576 O O . GLU A 1 333 ? -19.770 -4.079 20.820 1.00 87.50 333 GLU A O 1
ATOM 2581 N N . VAL A 1 334 ? -18.683 -2.904 22.380 1.00 83.94 334 VAL A N 1
ATOM 2582 C CA . VAL A 1 334 ? -17.887 -4.036 22.848 1.00 83.94 334 VAL A CA 1
ATOM 2583 C C . VAL A 1 334 ? -18.821 -4.955 23.607 1.00 83.94 334 VAL A C 1
ATOM 2585 O O . VAL A 1 334 ? -19.338 -4.577 24.666 1.00 83.94 334 VAL A O 1
ATOM 2588 N N . GLY A 1 335 ? -19.040 -6.150 23.059 1.00 81.62 335 GLY A N 1
ATOM 2589 C CA . GLY A 1 335 ? -19.859 -7.172 23.693 1.00 81.62 335 GLY A CA 1
ATOM 2590 C C . GLY A 1 335 ? -19.425 -7.394 25.142 1.00 81.62 335 GLY A C 1
ATOM 2591 O O . GLY A 1 335 ? -18.243 -7.291 25.479 1.00 81.62 335 GLY A O 1
ATOM 2592 N N . ARG A 1 336 ? -20.384 -7.682 26.028 1.00 81.12 336 ARG A N 1
ATOM 2593 C CA . ARG A 1 336 ? -20.051 -8.047 27.416 1.00 81.12 336 ARG A CA 1
ATOM 2594 C C . ARG A 1 336 ? -19.159 -9.286 27.473 1.00 81.12 336 ARG A C 1
ATOM 2596 O O . ARG A 1 336 ? -18.281 -9.333 28.323 1.00 81.12 336 ARG A O 1
ATOM 2603 N N . ASP A 1 337 ? -19.338 -10.185 26.512 1.00 84.31 337 ASP A N 1
ATOM 2604 C CA . ASP A 1 337 ? -18.636 -11.466 26.428 1.00 84.31 337 ASP A CA 1
ATOM 2605 C C . ASP A 1 337 ? -17.304 -11.372 25.656 1.00 84.31 337 ASP A C 1
ATOM 2607 O O . ASP A 1 337 ? -16.563 -12.348 25.559 1.00 84.31 337 ASP A O 1
ATOM 2611 N N . ASP A 1 338 ? -16.957 -10.192 25.124 1.00 89.94 338 ASP A N 1
ATOM 2612 C CA . ASP A 1 338 ? -15.673 -9.954 24.453 1.00 89.94 338 ASP A CA 1
ATOM 2613 C C . ASP A 1 338 ? -14.580 -9.623 25.487 1.00 89.94 338 ASP A C 1
ATOM 2615 O O . ASP A 1 338 ? -14.111 -8.486 25.629 1.00 89.94 338 ASP A O 1
ATOM 2619 N N . HIS A 1 339 ? -14.227 -10.632 26.287 1.00 92.19 339 HIS A N 1
ATOM 2620 C CA . HIS A 1 339 ? -13.289 -10.491 27.402 1.00 92.19 339 HIS A CA 1
ATOM 2621 C C . HIS A 1 339 ? -11.906 -10.012 26.944 1.00 92.19 339 HIS A C 1
ATOM 2623 O O . HIS A 1 339 ? -11.300 -9.165 27.605 1.00 92.19 339 HIS A O 1
ATOM 2629 N N . GLU A 1 340 ? -11.422 -10.501 25.801 1.00 90.69 340 GLU A N 1
ATOM 2630 C CA . GLU A 1 340 ? -10.101 -10.157 25.275 1.00 90.69 340 GLU A CA 1
ATOM 2631 C C . GLU A 1 340 ? -10.029 -8.680 24.862 1.00 90.69 340 GLU A C 1
ATOM 2633 O O . GLU A 1 340 ? -9.127 -7.953 25.296 1.00 90.69 340 GLU A O 1
ATOM 2638 N N . ALA A 1 341 ? -11.021 -8.181 24.116 1.00 89.94 341 ALA A N 1
ATOM 2639 C CA . ALA A 1 341 ? -11.026 -6.782 23.704 1.00 89.94 341 ALA A CA 1
ATOM 2640 C C . ALA A 1 341 ? -11.283 -5.817 24.875 1.00 89.94 341 ALA A C 1
ATOM 2642 O O . ALA A 1 341 ? -10.860 -4.655 24.826 1.00 89.94 341 ALA A O 1
ATOM 2643 N N . ARG A 1 342 ? -11.981 -6.250 25.935 1.00 95.38 342 ARG A N 1
ATOM 2644 C CA . ARG A 1 342 ? -12.129 -5.465 27.177 1.00 95.38 342 ARG A CA 1
ATOM 2645 C C . ARG A 1 342 ? -10.813 -5.405 27.954 1.00 95.38 342 ARG A C 1
ATOM 2647 O O . ARG A 1 342 ? -10.448 -4.327 28.427 1.00 95.38 342 ARG A O 1
ATOM 2654 N N . LEU A 1 343 ? -10.076 -6.514 28.045 1.00 96.25 343 LEU A N 1
ATOM 2655 C CA . LEU A 1 343 ? -8.761 -6.566 28.692 1.00 96.25 343 LEU A CA 1
ATOM 2656 C C . LEU A 1 343 ? -7.726 -5.681 27.997 1.00 96.25 343 LEU A C 1
ATOM 2658 O O . LEU A 1 343 ? -7.046 -4.906 28.673 1.00 96.25 343 LEU A O 1
ATOM 2662 N N . ASP A 1 344 ? -7.620 -5.742 26.665 1.00 94.81 344 ASP A N 1
ATOM 2663 C CA . ASP A 1 344 ? -6.669 -4.896 25.927 1.00 94.81 344 ASP A CA 1
ATOM 2664 C C . ASP A 1 344 ? -6.929 -3.404 26.192 1.00 94.81 344 ASP A C 1
ATOM 2666 O O . ASP A 1 344 ? -6.018 -2.626 26.496 1.00 94.81 344 ASP A O 1
ATOM 2670 N N . ARG A 1 345 ? -8.206 -3.008 26.197 1.00 95.69 345 ARG A N 1
ATOM 2671 C CA . ARG A 1 345 ? -8.610 -1.640 26.537 1.00 95.69 345 ARG A CA 1
ATOM 2672 C C . ARG A 1 345 ? -8.255 -1.267 27.974 1.00 95.69 345 ARG A C 1
ATOM 2674 O O . ARG A 1 345 ? -7.750 -0.166 28.181 1.00 95.69 345 ARG A O 1
ATOM 2681 N N . TRP A 1 346 ? -8.459 -2.152 28.950 1.00 97.88 346 TRP A N 1
ATOM 2682 C CA . TRP A 1 346 ? -8.043 -1.916 30.338 1.00 97.88 346 TRP A CA 1
ATOM 2683 C C . TRP A 1 346 ? -6.531 -1.725 30.475 1.00 97.88 346 TRP A C 1
ATOM 2685 O O . TRP A 1 346 ? -6.095 -0.790 31.148 1.00 97.88 346 TRP A O 1
ATOM 2695 N N . ARG A 1 347 ? -5.722 -2.540 29.788 1.00 97.88 347 ARG A N 1
ATOM 2696 C CA . ARG A 1 347 ? -4.251 -2.426 29.784 1.00 97.88 347 ARG A CA 1
ATOM 2697 C C . ARG A 1 347 ? -3.790 -1.067 29.256 1.00 97.88 347 ARG A C 1
ATOM 2699 O O . ARG A 1 347 ? -2.971 -0.386 29.888 1.00 97.88 347 ARG A O 1
ATOM 2706 N N . ARG A 1 348 ? -4.354 -0.627 28.125 1.00 97.25 348 ARG A N 1
ATOM 2707 C CA . ARG A 1 348 ? -4.080 0.705 27.558 1.00 97.25 348 ARG A CA 1
ATOM 2708 C C . ARG A 1 348 ? -4.568 1.811 28.492 1.00 97.25 348 ARG A C 1
ATOM 2710 O O . ARG A 1 348 ? -3.827 2.753 28.769 1.00 97.25 348 ARG A O 1
ATOM 2717 N N . TYR A 1 349 ? -5.778 1.673 29.028 1.00 98.25 349 TYR A N 1
ATOM 2718 C CA . TYR A 1 349 ? -6.381 2.652 29.925 1.00 98.25 349 TYR A CA 1
ATOM 2719 C C . TYR A 1 349 ? -5.563 2.863 31.200 1.00 98.25 349 TYR A C 1
ATOM 2721 O O . TYR A 1 349 ? -5.245 4.002 31.522 1.00 98.25 349 TYR A O 1
ATOM 2729 N N . ALA A 1 350 ? -5.132 1.795 31.876 1.00 98.31 350 ALA A N 1
ATOM 2730 C CA . ALA A 1 350 ? -4.285 1.878 33.068 1.00 98.31 350 ALA A CA 1
ATOM 2731 C C . ALA A 1 350 ? -2.952 2.598 32.792 1.00 98.31 350 ALA A C 1
ATOM 2733 O O . ALA A 1 350 ? -2.476 3.395 33.610 1.00 98.31 350 ALA A O 1
ATOM 2734 N N . THR A 1 351 ? -2.376 2.383 31.605 1.00 97.94 351 THR A N 1
ATOM 2735 C CA . THR A 1 351 ? -1.181 3.112 31.156 1.00 97.94 351 THR A CA 1
ATOM 2736 C C . THR A 1 351 ? -1.454 4.613 31.031 1.00 97.94 351 THR A C 1
ATOM 2738 O O . THR A 1 351 ? -0.678 5.427 31.541 1.00 97.94 351 THR A O 1
ATOM 2741 N N . PHE A 1 352 ? -2.561 5.003 30.391 1.00 97.94 352 PHE A N 1
ATOM 2742 C CA . PHE A 1 352 ? -2.934 6.415 30.252 1.00 97.94 352 PHE A CA 1
ATOM 2743 C C . PHE A 1 352 ? -3.306 7.057 31.589 1.00 97.94 352 PHE A C 1
ATOM 2745 O O . PHE A 1 352 ? -2.861 8.168 31.870 1.00 97.94 352 PHE A O 1
ATOM 2752 N N . LEU A 1 353 ? -4.011 6.331 32.455 1.00 97.94 353 LEU A N 1
ATOM 2753 C CA . LEU A 1 353 ? -4.368 6.749 33.809 1.00 97.94 353 LEU A CA 1
ATOM 2754 C C . LEU A 1 353 ? -3.122 7.076 34.646 1.00 97.94 353 LEU A C 1
ATOM 2756 O O . LEU A 1 353 ? -3.054 8.119 35.297 1.00 97.94 353 LEU A O 1
ATOM 2760 N N . THR A 1 354 ? -2.087 6.240 34.548 1.00 98.12 354 THR A N 1
ATOM 2761 C CA . THR A 1 354 ? -0.797 6.447 35.225 1.00 98.12 354 THR A CA 1
ATOM 2762 C C . THR A 1 354 ? -0.040 7.666 34.689 1.00 98.12 354 THR A C 1
ATOM 2764 O O . THR A 1 354 ? 0.579 8.414 35.458 1.00 98.12 354 THR A O 1
ATOM 2767 N N . ARG A 1 355 ? -0.077 7.891 33.369 1.00 97.56 355 ARG A N 1
ATOM 2768 C CA . ARG A 1 355 ? 0.535 9.073 32.737 1.00 97.56 355 ARG A CA 1
ATOM 2769 C C . ARG A 1 355 ? -0.171 10.354 33.170 1.00 97.56 355 ARG A C 1
ATOM 2771 O O . ARG A 1 355 ? 0.507 11.280 33.612 1.00 97.56 355 ARG A O 1
ATOM 2778 N N . ALA A 1 356 ? -1.502 10.366 33.126 1.00 96.88 356 ALA A N 1
ATOM 2779 C CA . ALA A 1 356 ? -2.316 11.485 33.587 1.00 96.88 356 ALA A CA 1
ATOM 2780 C C . ALA A 1 356 ? -2.040 11.796 35.069 1.00 96.88 356 ALA A C 1
ATOM 2782 O O . ALA A 1 356 ? -1.757 12.941 35.414 1.00 96.88 356 ALA A O 1
ATOM 2783 N N . PHE A 1 357 ? -1.993 10.779 35.939 1.00 97.38 357 PHE A N 1
ATOM 2784 C CA . PHE A 1 357 ? -1.622 10.956 37.348 1.00 97.38 357 PHE A CA 1
ATOM 2785 C C . PHE A 1 357 ? -0.250 11.622 37.508 1.00 97.38 357 PHE A C 1
ATOM 2787 O O . PHE A 1 357 ? -0.097 12.564 38.283 1.00 97.38 357 PHE A O 1
ATOM 2794 N N . THR A 1 358 ? 0.753 11.137 36.770 1.00 97.19 358 THR A N 1
ATOM 2795 C CA . THR A 1 358 ? 2.129 11.651 36.853 1.00 97.19 358 THR A CA 1
ATOM 2796 C C . THR A 1 358 ? 2.198 13.119 36.434 1.00 97.19 358 THR A C 1
ATOM 2798 O O . THR A 1 358 ? 2.895 13.902 37.077 1.00 97.19 358 THR A O 1
ATOM 2801 N N . TYR A 1 359 ? 1.455 13.497 35.391 1.00 97.00 359 TYR A N 1
ATOM 2802 C CA . TYR A 1 359 ? 1.342 14.884 34.947 1.00 97.00 359 TYR A CA 1
ATOM 2803 C C . TYR A 1 359 ? 0.718 15.775 36.031 1.00 97.00 359 TYR A C 1
ATOM 2805 O O . TYR A 1 359 ? 1.335 16.755 36.449 1.00 97.00 359 TYR A O 1
ATOM 2813 N N . HIS A 1 360 ? -0.456 15.408 36.554 1.00 95.62 360 HIS A N 1
ATOM 2814 C CA . HIS A 1 360 ? -1.151 16.214 37.562 1.00 95.62 360 HIS A CA 1
ATOM 2815 C C . HIS A 1 360 ? -0.385 16.322 38.887 1.00 95.62 360 HIS A C 1
ATOM 2817 O O . HIS A 1 360 ? -0.338 17.401 39.481 1.00 95.62 360 HIS A O 1
ATOM 2823 N N . ASP A 1 361 ? 0.269 15.248 39.342 1.00 95.50 361 ASP A N 1
ATOM 2824 C CA . ASP A 1 361 ? 1.094 15.302 40.553 1.00 95.50 361 ASP A CA 1
ATOM 2825 C C . ASP A 1 361 ? 2.315 16.215 40.370 1.00 95.50 361 ASP A C 1
ATOM 2827 O O . ASP A 1 361 ? 2.672 16.945 41.294 1.00 95.50 361 ASP A O 1
ATOM 2831 N N . ALA A 1 362 ? 2.925 16.239 39.179 1.00 95.88 362 ALA A N 1
ATOM 2832 C CA . ALA A 1 362 ? 4.018 17.162 38.874 1.00 95.88 362 ALA A CA 1
ATOM 2833 C C . ALA A 1 362 ? 3.553 18.628 38.889 1.00 95.88 362 ALA A C 1
ATOM 2835 O O . ALA A 1 362 ? 4.192 19.457 39.537 1.00 95.88 362 ALA A O 1
ATOM 2836 N N . VAL A 1 363 ? 2.417 18.936 38.250 1.00 95.44 363 VAL A N 1
ATOM 2837 C CA . VAL A 1 363 ? 1.824 20.289 38.235 1.00 95.44 363 VAL A CA 1
ATOM 2838 C C . VAL A 1 363 ? 1.488 20.770 39.650 1.00 95.44 363 VAL A C 1
ATOM 2840 O O . VAL A 1 363 ? 1.783 21.913 40.008 1.00 95.44 363 VAL A O 1
ATOM 2843 N N . ARG A 1 364 ? 0.915 19.894 40.485 1.00 94.69 364 ARG A N 1
ATOM 2844 C CA . ARG A 1 364 ? 0.610 20.205 41.889 1.00 94.69 364 ARG A CA 1
ATOM 2845 C C . ARG A 1 364 ? 1.880 20.530 42.676 1.00 94.69 364 ARG A C 1
ATOM 2847 O O . ARG A 1 364 ? 1.933 21.563 43.334 1.00 94.69 364 ARG A O 1
ATOM 2854 N N . ARG A 1 365 ? 2.912 19.682 42.580 1.00 94.12 365 ARG A N 1
ATOM 2855 C CA . ARG A 1 365 ? 4.195 19.894 43.274 1.00 94.12 365 ARG A CA 1
ATOM 2856 C C . ARG A 1 365 ? 4.893 21.179 42.832 1.00 94.12 365 ARG A C 1
ATOM 2858 O O . ARG A 1 365 ? 5.511 21.836 43.660 1.00 94.12 365 ARG A O 1
ATOM 2865 N N . ASP A 1 366 ? 4.817 21.534 41.549 1.00 95.19 366 ASP A N 1
ATOM 2866 C CA . ASP A 1 366 ? 5.373 22.799 41.055 1.00 95.19 366 ASP A CA 1
ATOM 2867 C C . ASP A 1 366 ? 4.611 24.003 41.624 1.00 95.19 366 ASP A C 1
ATOM 2869 O O . ASP A 1 366 ? 5.217 24.960 42.095 1.00 95.19 366 ASP A O 1
ATOM 2873 N N . SER A 1 367 ? 3.279 23.915 41.676 1.00 94.38 367 SER A N 1
ATOM 2874 C CA . SER A 1 367 ? 2.430 24.951 42.276 1.00 94.38 367 SER A CA 1
ATOM 2875 C C . SER A 1 367 ? 2.707 25.139 43.773 1.00 94.38 367 SER A C 1
ATOM 2877 O O . SER A 1 367 ? 2.706 26.267 44.255 1.00 94.38 367 SER A O 1
ATOM 2879 N N . GLU A 1 368 ? 2.978 24.050 44.500 1.00 93.81 368 GLU A N 1
ATOM 2880 C CA . GLU A 1 368 ? 3.365 24.071 45.918 1.00 93.81 368 GLU A CA 1
ATOM 2881 C C . GLU A 1 368 ? 4.753 24.673 46.147 1.00 93.81 368 GLU A C 1
ATOM 2883 O O . GLU A 1 368 ? 4.950 25.334 47.153 1.00 93.81 368 GLU A O 1
ATOM 2888 N N . ARG A 1 369 ? 5.704 24.486 45.223 1.00 94.75 369 ARG A N 1
ATOM 2889 C CA . ARG A 1 369 ? 7.052 25.078 45.320 1.00 94.75 369 ARG A CA 1
ATOM 2890 C C . ARG A 1 369 ? 7.087 26.582 45.064 1.00 94.75 369 ARG A C 1
ATOM 2892 O O . ARG A 1 369 ? 8.056 27.230 45.441 1.00 94.75 369 ARG A O 1
ATOM 2899 N N . ARG A 1 370 ? 6.095 27.111 44.344 1.00 94.62 370 ARG A N 1
ATOM 2900 C CA . ARG A 1 370 ? 5.992 28.542 44.014 1.00 94.62 370 ARG A CA 1
ATOM 2901 C C . ARG A 1 370 ? 5.273 29.362 45.087 1.00 94.62 370 ARG A C 1
ATOM 2903 O O . ARG A 1 370 ? 5.325 30.586 45.015 1.00 94.62 370 ARG A O 1
ATOM 2910 N N . ARG A 1 371 ? 4.560 28.701 45.998 1.00 90.69 371 ARG A N 1
ATOM 2911 C CA . ARG A 1 371 ? 3.945 29.313 47.181 1.00 90.69 371 ARG A CA 1
ATOM 2912 C C . ARG A 1 371 ? 4.940 29.279 48.325 1.00 90.69 371 ARG A C 1
ATOM 2914 O O . ARG A 1 371 ? 4.934 30.261 49.092 1.00 90.69 371 ARG A O 1
#

Foldseek 3Di:
DQALPGPPDPQDKDKDKDFDADPVVRHTDPPGIDIDIDGDPPDDDDDDAADQPPPCVVVVVVVLCDFDADDDDVVVVHRTDRDDDDDHPDPPALVVLLVLLLVLVCVVCVVVVNNPPDPSLQKKKKFFAAWAFFDPDPPPPPPCSVVVQVCVLLVVFKDWPDKDWDKDWDWDQDPVVRDIDIGITTGGGIMTMIGGPDGCVVCRVSLVVCQRQAIHPPSNVVHRRMDMSPCVVVVVCVVVVVVVVVVVLLVLLLVLLLQLLCLCLPNDPPRDPQFQADLVVLVVLLVQLVPDPFVVSSLVVLVVLCPDPRHSRHPVSSVSLVVSLVVSCVVVVPDPPNRVVSSVSSNSSSVSNSVSNVVSVVVVVVVVVVD